Protein AF-A0A2T2THG2-F1 (afdb_monomer)

Solvent-accessible surface area (backbone atoms only — not comparable to full-atom values): 10552 Å² total; per-residue (Å²): 139,84,85,79,81,82,78,79,77,75,77,80,78,70,74,77,78,65,59,66,46,76,47,78,42,86,30,93,72,36,49,28,39,40,35,34,67,48,61,78,97,56,78,80,49,74,66,54,52,49,52,51,51,51,49,36,74,40,36,45,62,50,25,15,51,35,29,54,37,33,78,75,65,44,66,53,32,32,35,40,30,50,55,62,84,89,61,100,79,77,59,100,87,67,84,60,65,48,78,47,74,47,48,65,84,45,92,57,54,83,51,51,94,48,43,70,50,45,71,60,49,56,52,42,74,76,66,65,50,61,67,50,34,35,39,37,33,41,40,71,38,77,53,82,88,52,61,93,83,57,78,84,66,51,27,45,58,36,40,36,34,39,43,52,33,11,59,58,16,36,52,59,74,65,52,75,90,128

Mean predicted aligned error: 10.87 Å

Foldseek 3Di:
DDDDDPPPDPDPPPPPDFDWDWDWDQAPQWIKIKTFDGDPPDDDDPVSVVVVVVCRHCVLVQLQVQLVLCVVPNQWAKEKEFDEDPDPPPDPPDGDIDIDTDHCPDPCVVFVVQAPCRPVVVVCSVDPDSQFKGKYWYAHHPHVPDDPPPDGHGITIMIMGIPPGSVVSNVVVPDPDD

Sequence (178 aa):
MWSFLKRSVALHDDPPAPEPRTRTYAGETGLVEITAPAAPGCPPSAEEQAHHRFLTANWPRLAAAAYAGFRRHGIGMVVIEKRPRETPAVIDAFEPHDLAYATGMGMWTQRPPHSSAPDWLDEQFQTYEPLEAGLFLFRSGADADRPPDAPHRPPRPYHAAGTPAPPDALDQARAPFN

Structure (mmCIF, N/CA/C/O backbone):
data_AF-A0A2T2THG2-F1
#
_entry.id   AF-A0A2T2THG2-F1
#
loop_
_atom_site.group_PDB
_atom_site.id
_atom_site.type_symbol
_atom_site.label_atom_id
_atom_site.label_alt_id
_atom_site.label_comp_id
_atom_site.label_asym_id
_atom_site.label_entity_id
_atom_site.label_seq_id
_atom_site.pdbx_PDB_ins_code
_atom_site.Cartn_x
_atom_site.Cartn_y
_atom_site.Cartn_z
_atom_site.occupancy
_atom_site.B_iso_or_equiv
_atom_site.auth_seq_id
_atom_site.auth_comp_id
_atom_site.auth_asym_id
_atom_site.auth_atom_id
_atom_site.pdbx_PDB_model_num
ATOM 1 N N . MET A 1 1 ? 70.492 -8.921 -2.692 1.00 39.38 1 MET A N 1
ATOM 2 C CA . MET A 1 1 ? 69.676 -7.949 -3.448 1.00 39.38 1 MET A CA 1
ATOM 3 C C . MET A 1 1 ? 68.290 -8.568 -3.617 1.00 39.38 1 MET A C 1
ATOM 5 O O . MET A 1 1 ? 68.119 -9.434 -4.461 1.00 39.38 1 MET A O 1
ATOM 9 N N . TRP A 1 2 ? 67.359 -8.279 -2.702 1.00 30.03 2 TRP A N 1
ATOM 10 C CA . TRP A 1 2 ? 66.011 -8.867 -2.688 1.00 30.03 2 TRP A CA 1
ATOM 11 C C . TRP A 1 2 ? 65.033 -7.931 -3.401 1.00 30.03 2 TRP A C 1
ATOM 13 O O . TRP A 1 2 ? 64.885 -6.780 -2.999 1.00 30.03 2 TRP A O 1
ATOM 23 N N . SER A 1 3 ? 64.378 -8.429 -4.452 1.00 36.44 3 SER A N 1
ATOM 24 C CA . SER A 1 3 ? 63.263 -7.744 -5.110 1.00 36.44 3 SER A CA 1
ATOM 25 C C . SER A 1 3 ? 61.962 -8.155 -4.430 1.00 36.44 3 SER A C 1
ATOM 27 O O . SER A 1 3 ? 61.519 -9.291 -4.577 1.00 36.44 3 SER A O 1
ATOM 29 N N . PHE A 1 4 ? 61.344 -7.238 -3.688 1.00 40.75 4 PHE A N 1
ATOM 30 C CA . PHE A 1 4 ? 59.965 -7.395 -3.236 1.00 40.75 4 PHE A CA 1
ATOM 31 C C . PHE A 1 4 ? 59.021 -6.889 -4.329 1.00 40.75 4 PHE A C 1
ATOM 33 O O . PHE A 1 4 ? 58.949 -5.689 -4.593 1.00 40.75 4 PHE A O 1
ATOM 40 N N . LEU A 1 5 ? 58.276 -7.808 -4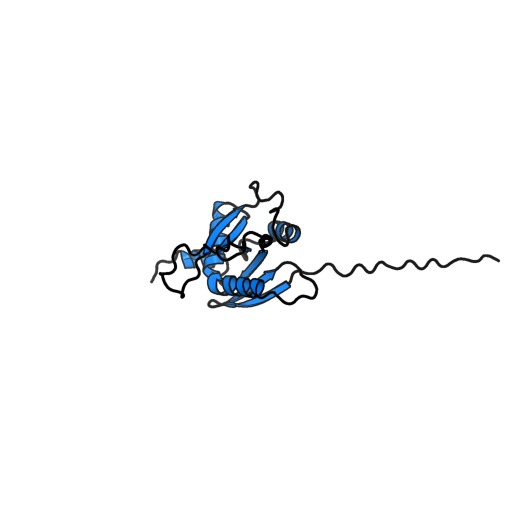.947 1.00 44.59 5 LEU A N 1
ATOM 41 C CA . LEU A 1 5 ? 57.077 -7.464 -5.704 1.00 44.59 5 LEU A CA 1
ATOM 42 C C . LEU A 1 5 ? 56.034 -6.884 -4.736 1.00 44.59 5 LEU A C 1
ATOM 44 O O . LEU A 1 5 ? 55.484 -7.601 -3.899 1.00 44.59 5 LEU A O 1
ATOM 48 N N . LYS A 1 6 ? 55.725 -5.591 -4.876 1.00 43.72 6 LYS A N 1
ATOM 49 C CA . LYS A 1 6 ? 54.489 -5.009 -4.342 1.00 43.72 6 LYS A CA 1
ATOM 50 C C . LYS A 1 6 ? 53.320 -5.565 -5.153 1.00 43.72 6 LYS A C 1
ATOM 52 O O . LYS A 1 6 ? 53.072 -5.144 -6.278 1.00 43.72 6 LYS A O 1
ATOM 57 N N . ARG A 1 7 ? 52.616 -6.535 -4.574 1.00 36.00 7 ARG A N 1
ATOM 58 C CA . ARG A 1 7 ? 51.309 -6.990 -5.045 1.00 36.00 7 ARG A CA 1
ATOM 59 C C . ARG A 1 7 ? 50.292 -5.928 -4.624 1.00 36.00 7 ARG A C 1
ATOM 61 O O . ARG A 1 7 ? 49.914 -5.869 -3.458 1.00 36.00 7 ARG A O 1
ATOM 68 N N . SER A 1 8 ? 49.916 -5.048 -5.546 1.00 40.41 8 SER A N 1
ATOM 69 C CA . SER A 1 8 ? 48.800 -4.126 -5.345 1.00 40.41 8 SER A CA 1
ATOM 70 C C . SER A 1 8 ? 47.523 -4.954 -5.234 1.00 40.41 8 SER A C 1
ATOM 72 O O . SER A 1 8 ? 47.074 -5.545 -6.214 1.00 40.41 8 SER A O 1
ATOM 74 N N . VAL A 1 9 ? 46.979 -5.052 -4.024 1.00 41.66 9 VAL A N 1
ATOM 75 C CA . VAL A 1 9 ? 45.618 -5.534 -3.795 1.00 41.66 9 VAL A CA 1
ATOM 76 C C . VAL A 1 9 ? 44.701 -4.460 -4.364 1.00 41.66 9 VAL A C 1
ATOM 78 O O . VAL A 1 9 ? 44.571 -3.384 -3.786 1.00 41.66 9 VAL A O 1
ATOM 81 N N . ALA A 1 10 ? 44.132 -4.718 -5.539 1.00 43.00 10 ALA A N 1
ATOM 82 C CA . ALA A 1 10 ? 42.976 -3.969 -5.995 1.00 43.00 10 ALA A CA 1
ATOM 83 C C . ALA A 1 10 ? 41.851 -4.276 -5.001 1.00 43.00 10 ALA A C 1
ATOM 85 O O . ALA A 1 10 ? 41.403 -5.421 -4.923 1.00 43.00 10 ALA A O 1
ATOM 86 N N . LEU A 1 11 ? 41.454 -3.282 -4.199 1.00 44.78 11 LEU A N 1
ATOM 87 C CA . LEU A 1 11 ? 40.143 -3.311 -3.566 1.00 44.78 11 LEU A CA 1
ATOM 88 C C . LEU A 1 11 ? 39.143 -3.493 -4.709 1.00 44.78 11 LEU A C 1
ATOM 90 O O . LEU A 1 11 ? 39.101 -2.679 -5.632 1.00 44.78 11 LEU A O 1
ATOM 94 N N . HIS A 1 12 ? 38.422 -4.608 -4.684 1.00 44.59 12 HIS A N 1
ATOM 95 C CA . HIS A 1 12 ? 37.215 -4.767 -5.472 1.00 44.59 12 HIS A CA 1
ATOM 96 C C . HIS A 1 12 ? 36.238 -3.744 -4.894 1.00 44.59 12 HIS A C 1
ATOM 98 O O . HIS A 1 12 ? 35.707 -3.935 -3.803 1.00 44.59 12 HIS A O 1
ATOM 104 N N . ASP A 1 13 ? 36.151 -2.592 -5.550 1.00 45.75 13 ASP A N 1
ATOM 105 C CA . ASP A 1 13 ? 35.159 -1.564 -5.268 1.00 45.75 13 ASP A CA 1
ATOM 106 C C . ASP A 1 13 ? 33.848 -2.120 -5.834 1.00 45.75 13 ASP A C 1
ATOM 108 O O . ASP A 1 13 ? 33.495 -1.876 -6.991 1.00 45.75 13 ASP A O 1
ATOM 112 N N . ASP A 1 14 ? 33.220 -3.028 -5.080 1.00 48.16 14 ASP A N 1
ATOM 113 C CA . ASP A 1 14 ? 31.892 -3.516 -5.427 1.00 48.16 14 ASP A CA 1
ATOM 114 C C . ASP A 1 14 ? 30.983 -2.282 -5.497 1.00 48.16 14 ASP A C 1
ATOM 116 O O . ASP A 1 14 ? 30.945 -1.499 -4.540 1.00 48.16 14 ASP A O 1
ATOM 120 N N . PRO A 1 15 ? 30.286 -2.049 -6.625 1.00 55.72 15 PRO A N 1
ATOM 121 C CA . PRO A 1 15 ? 29.381 -0.919 -6.723 1.00 55.72 15 PRO A CA 1
ATOM 122 C C . PRO A 1 15 ? 28.382 -0.996 -5.561 1.00 55.72 15 PRO A C 1
ATOM 124 O O . PRO A 1 15 ? 27.925 -2.100 -5.241 1.00 55.72 15 PRO A O 1
ATOM 127 N N . PRO A 1 16 ? 28.048 0.141 -4.917 1.00 57.06 16 PRO A N 1
ATOM 128 C CA . PRO A 1 16 ? 27.125 0.142 -3.792 1.00 57.06 16 PRO A CA 1
ATOM 129 C C . PRO A 1 16 ? 25.854 -0.604 -4.190 1.00 57.06 16 PRO A C 1
ATOM 131 O O . PRO A 1 16 ? 25.338 -0.412 -5.299 1.00 57.06 16 PRO A O 1
ATOM 134 N N . ALA A 1 17 ? 25.390 -1.488 -3.301 1.00 59.56 17 ALA A N 1
ATOM 135 C CA . ALA A 1 17 ? 24.157 -2.226 -3.518 1.00 59.56 17 ALA A CA 1
ATOM 136 C C . ALA A 1 17 ? 23.055 -1.225 -3.901 1.00 59.56 17 ALA A C 1
ATOM 138 O O . ALA A 1 17 ? 22.952 -0.166 -3.276 1.00 59.56 17 ALA A O 1
ATOM 139 N N . PRO A 1 18 ? 22.279 -1.496 -4.961 1.00 64.06 18 PRO A N 1
ATOM 140 C CA . PRO A 1 18 ? 21.297 -0.537 -5.429 1.00 64.06 18 PRO A CA 1
ATOM 141 C C . PRO A 1 18 ? 20.272 -0.303 -4.308 1.00 64.06 18 PRO A C 1
ATOM 143 O O . PRO A 1 18 ? 19.707 -1.254 -3.772 1.00 64.06 18 PRO A O 1
ATOM 146 N N . GLU A 1 19 ? 20.055 0.961 -3.939 1.00 74.50 19 GLU A N 1
ATOM 147 C CA . GLU A 1 19 ? 19.164 1.337 -2.836 1.00 74.50 19 GLU A CA 1
ATOM 148 C C . GLU A 1 19 ? 17.689 1.380 -3.280 1.00 74.50 19 GLU A C 1
ATOM 150 O O . GLU A 1 19 ? 17.393 1.716 -4.440 1.00 74.50 19 GLU A O 1
ATOM 155 N N . PRO A 1 20 ? 16.738 1.061 -2.380 1.00 80.81 20 PRO A N 1
ATOM 156 C CA . PRO A 1 20 ? 15.318 1.297 -2.607 1.00 80.81 20 PRO A CA 1
ATOM 157 C C . PRO A 1 20 ? 15.048 2.755 -2.984 1.00 80.81 20 PRO A C 1
ATOM 159 O O . PRO A 1 20 ? 15.697 3.684 -2.507 1.00 80.81 20 PRO A O 1
ATOM 162 N N . ARG A 1 21 ? 14.060 2.964 -3.852 1.00 85.50 21 ARG A N 1
ATOM 163 C CA . ARG A 1 21 ? 13.704 4.295 -4.351 1.00 85.50 21 ARG A CA 1
ATOM 164 C C . ARG A 1 21 ? 12.455 4.797 -3.639 1.00 85.50 21 ARG A C 1
ATOM 166 O O . ARG A 1 21 ? 11.361 4.282 -3.859 1.00 85.50 21 ARG A O 1
ATOM 173 N N . THR A 1 22 ? 12.611 5.836 -2.834 1.00 90.38 22 THR A N 1
ATOM 174 C CA . THR A 1 22 ? 11.497 6.475 -2.128 1.00 90.38 22 THR A CA 1
ATOM 175 C C . THR A 1 22 ? 11.053 7.734 -2.858 1.00 90.38 22 THR A C 1
ATOM 177 O O . THR A 1 22 ? 11.873 8.545 -3.294 1.00 90.38 22 THR A O 1
ATOM 180 N N . ARG A 1 23 ? 9.740 7.901 -3.024 1.00 91.75 23 ARG A N 1
ATOM 181 C CA . ARG A 1 23 ? 9.137 9.098 -3.614 1.00 91.75 23 ARG A CA 1
ATOM 182 C C . ARG A 1 23 ? 7.922 9.539 -2.824 1.00 91.75 23 ARG A C 1
ATOM 184 O O . ARG A 1 23 ? 7.039 8.736 -2.544 1.00 91.75 23 ARG A O 1
ATOM 191 N N . THR A 1 24 ? 7.846 10.834 -2.562 1.00 94.31 24 THR A N 1
ATOM 192 C CA . THR A 1 24 ? 6.704 11.459 -1.896 1.00 94.31 24 THR A CA 1
ATOM 193 C C . THR A 1 24 ? 5.781 12.098 -2.928 1.00 94.31 24 THR A C 1
ATOM 195 O O . THR A 1 24 ? 6.225 12.819 -3.823 1.00 94.31 24 THR A O 1
ATOM 198 N N . TYR A 1 25 ? 4.487 11.840 -2.788 1.00 92.88 25 TYR A N 1
ATOM 199 C CA . TYR A 1 25 ? 3.424 12.330 -3.653 1.00 92.88 25 TYR A CA 1
ATOM 200 C C . TYR A 1 25 ? 2.404 13.117 -2.836 1.00 92.88 25 TYR A C 1
ATOM 202 O O . TYR A 1 25 ? 2.105 12.761 -1.699 1.00 92.88 25 TYR A O 1
ATOM 210 N N . ALA A 1 26 ? 1.831 14.161 -3.432 1.00 89.88 26 ALA A N 1
ATOM 211 C CA . ALA A 1 26 ? 0.622 14.778 -2.904 1.00 89.88 26 ALA A CA 1
ATOM 212 C C . ALA A 1 26 ? -0.589 13.932 -3.325 1.00 89.88 26 ALA A C 1
ATOM 214 O O . ALA A 1 26 ? -0.847 13.773 -4.519 1.00 89.88 26 ALA A O 1
ATOM 215 N N . GLY A 1 27 ? -1.294 13.365 -2.351 1.00 81.56 27 GLY A N 1
ATOM 216 C CA . GLY A 1 27 ? -2.596 12.727 -2.512 1.00 81.56 27 GLY A CA 1
ATOM 217 C C . GLY A 1 27 ? -3.739 13.648 -2.090 1.00 81.56 27 GLY A C 1
ATOM 218 O O . GLY A 1 27 ? -3.522 14.765 -1.623 1.00 81.56 27 GLY A O 1
ATOM 219 N N . GLU A 1 28 ? -4.972 13.169 -2.245 1.00 79.75 28 GLU A N 1
ATOM 220 C CA . GLU A 1 28 ? -6.181 13.951 -1.940 1.00 79.75 28 GLU A CA 1
ATOM 221 C C . GLU A 1 28 ? -6.288 14.324 -0.454 1.00 79.75 28 GLU A C 1
ATOM 223 O O . GLU A 1 28 ? -6.772 15.399 -0.110 1.00 79.75 28 GLU A O 1
ATOM 228 N N . THR A 1 29 ? -5.814 13.442 0.428 1.00 78.50 29 THR A N 1
ATOM 229 C CA . THR A 1 29 ? -5.932 13.570 1.890 1.00 78.50 29 THR A CA 1
ATOM 230 C C . THR A 1 29 ? -4.626 13.947 2.585 1.00 78.50 29 THR A C 1
ATOM 232 O O . THR A 1 29 ? -4.598 14.065 3.809 1.00 78.50 29 THR A O 1
ATOM 235 N N . GLY A 1 30 ? -3.536 14.121 1.836 1.00 88.56 30 GLY A N 1
ATOM 236 C CA . GLY A 1 30 ? -2.219 14.413 2.392 1.00 88.56 30 GLY A CA 1
ATOM 237 C C . GLY A 1 30 ? -1.087 13.815 1.570 1.00 88.56 30 GLY A C 1
ATOM 238 O O . GLY A 1 30 ? -1.255 13.487 0.399 1.00 88.56 30 GLY A O 1
ATOM 239 N N . LEU A 1 31 ? 0.090 13.697 2.178 1.00 92.00 31 LEU A N 1
ATOM 240 C CA . LEU A 1 31 ? 1.259 13.131 1.510 1.00 92.00 31 LEU A CA 1
ATOM 241 C C . LEU A 1 31 ? 1.225 11.601 1.560 1.00 92.00 31 LEU A C 1
ATOM 243 O O . LEU A 1 31 ? 0.813 11.015 2.560 1.00 92.00 31 LEU A O 1
ATOM 247 N N . VAL A 1 32 ? 1.679 10.977 0.475 1.00 95.50 32 VAL A N 1
ATOM 248 C CA . VAL A 1 32 ? 1.871 9.530 0.356 1.00 95.50 32 VAL A CA 1
ATOM 249 C C . VAL A 1 32 ? 3.303 9.281 -0.089 1.00 95.50 32 VAL A C 1
ATOM 251 O O . VAL A 1 32 ? 3.714 9.703 -1.170 1.00 95.50 32 VAL A O 1
ATOM 254 N N . GLU A 1 33 ? 4.069 8.611 0.752 1.00 96.94 33 GLU A N 1
ATOM 255 C CA . GLU A 1 33 ? 5.409 8.140 0.460 1.00 96.94 33 GLU A CA 1
ATOM 256 C C . GLU A 1 33 ? 5.343 6.711 -0.072 1.00 96.94 33 GLU A C 1
ATOM 258 O O . GLU A 1 33 ? 4.715 5.845 0.530 1.00 96.94 33 GLU A O 1
ATOM 263 N N . ILE A 1 34 ? 5.970 6.474 -1.222 1.00 96.31 34 ILE A N 1
ATOM 264 C CA . ILE A 1 34 ? 6.004 5.174 -1.885 1.00 96.31 34 ILE A CA 1
ATOM 265 C C . ILE A 1 34 ? 7.460 4.782 -2.093 1.00 96.31 34 ILE A C 1
ATOM 267 O O . ILE A 1 34 ? 8.207 5.469 -2.798 1.00 96.31 34 ILE A O 1
ATOM 271 N N . THR A 1 35 ? 7.829 3.648 -1.515 1.00 95.00 35 THR A N 1
ATOM 272 C CA . THR A 1 35 ? 9.127 3.005 -1.674 1.00 95.00 35 THR A CA 1
ATOM 273 C C . THR A 1 35 ? 8.968 1.811 -2.603 1.00 95.00 35 THR A C 1
ATOM 275 O O . THR A 1 35 ? 8.168 0.905 -2.349 1.00 95.00 35 THR A O 1
ATOM 278 N N . ALA A 1 36 ? 9.729 1.812 -3.692 1.00 92.75 36 ALA A N 1
ATOM 279 C CA . ALA A 1 36 ? 9.819 0.685 -4.611 1.00 92.75 36 ALA A CA 1
ATOM 280 C C . ALA A 1 36 ? 11.207 0.026 -4.516 1.00 92.75 36 ALA A C 1
ATOM 282 O O . ALA A 1 36 ? 12.175 0.690 -4.119 1.00 92.75 36 ALA A O 1
ATOM 283 N N . PRO A 1 37 ? 11.327 -1.255 -4.914 1.00 89.81 37 PRO A N 1
ATOM 284 C CA . PRO A 1 37 ? 12.607 -1.938 -4.975 1.00 89.81 37 PRO A CA 1
ATOM 285 C C . PRO A 1 37 ? 13.642 -1.166 -5.784 1.00 89.81 37 PRO A C 1
ATOM 287 O O . PRO A 1 37 ? 13.324 -0.406 -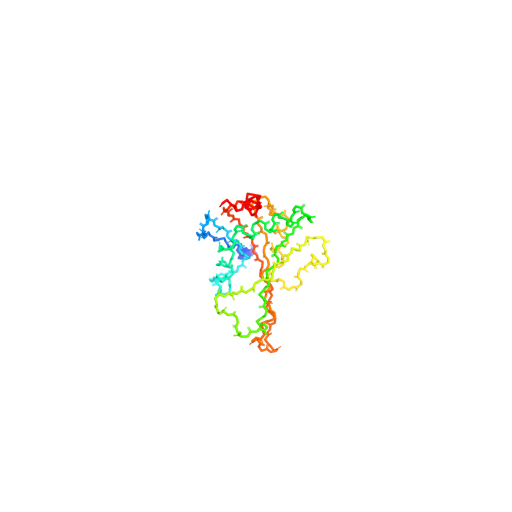6.708 1.00 89.81 37 PRO A O 1
ATOM 290 N N . ALA A 1 38 ? 14.901 -1.415 -5.458 1.00 83.12 38 ALA A N 1
ATOM 291 C CA . ALA A 1 38 ? 16.005 -0.804 -6.153 1.00 83.12 38 ALA A CA 1
ATOM 292 C C . ALA A 1 38 ? 16.000 -1.166 -7.644 1.00 83.12 38 ALA A C 1
ATOM 294 O O . ALA A 1 38 ? 15.834 -2.323 -8.031 1.00 83.12 38 ALA A O 1
ATOM 295 N N . ALA A 1 39 ? 16.219 -0.167 -8.495 1.00 74.31 39 ALA A N 1
ATOM 296 C CA . ALA A 1 39 ? 16.505 -0.397 -9.905 1.00 74.31 39 ALA A CA 1
ATOM 297 C C . ALA A 1 39 ? 17.566 0.625 -10.356 1.00 74.31 39 ALA A C 1
ATOM 299 O O . ALA A 1 39 ? 17.281 1.827 -10.408 1.00 74.31 39 ALA A O 1
ATOM 300 N N . PRO A 1 40 ? 18.808 0.185 -10.611 1.00 61.12 40 PRO A N 1
ATOM 301 C CA . PRO A 1 40 ? 19.933 1.088 -10.813 1.00 61.12 40 PRO A CA 1
ATOM 302 C C . PRO A 1 40 ? 19.799 1.883 -12.117 1.00 61.12 40 PRO A C 1
ATOM 304 O O . PRO A 1 40 ? 19.495 1.332 -13.174 1.00 61.12 40 PRO A O 1
ATOM 307 N N . GLY A 1 41 ? 20.016 3.200 -12.033 1.00 61.94 41 GLY A N 1
ATOM 308 C CA . GLY A 1 41 ? 20.163 4.095 -13.189 1.00 61.94 41 GLY A CA 1
ATOM 309 C C . GLY A 1 41 ? 18.928 4.276 -14.081 1.00 61.94 41 GLY A C 1
ATOM 310 O O . GLY A 1 41 ? 19.016 4.968 -15.092 1.00 61.94 41 GLY A O 1
ATOM 311 N N . CYS A 1 42 ? 17.782 3.684 -13.730 1.00 67.56 42 CYS A N 1
ATOM 312 C CA . CYS A 1 42 ? 16.580 3.713 -14.559 1.00 67.56 42 CYS A CA 1
ATOM 313 C C . CYS A 1 42 ? 15.494 4.592 -13.926 1.00 67.56 42 CYS A C 1
ATOM 315 O O . CYS A 1 42 ? 15.098 4.322 -12.784 1.00 67.56 42 CYS A O 1
ATOM 317 N N . PRO A 1 43 ? 14.953 5.595 -14.647 1.00 75.19 43 PRO A N 1
ATOM 318 C CA . PRO A 1 43 ? 13.759 6.295 -14.189 1.00 75.19 43 PRO A CA 1
ATOM 319 C C . PRO A 1 43 ? 12.580 5.312 -14.038 1.00 75.19 43 PRO A C 1
ATOM 321 O O . PRO A 1 43 ? 12.591 4.237 -14.646 1.00 75.19 43 PRO A O 1
ATOM 324 N N . PRO A 1 44 ? 11.546 5.661 -13.251 1.00 80.69 44 PRO A N 1
ATOM 325 C CA . PRO A 1 44 ? 10.356 4.832 -13.118 1.00 80.69 44 PRO A CA 1
ATOM 326 C C . PRO A 1 44 ? 9.723 4.569 -14.475 1.00 80.69 44 PRO A C 1
ATOM 328 O O . PRO A 1 44 ? 9.443 5.500 -15.240 1.00 80.69 44 PRO A O 1
ATOM 331 N N . SER A 1 45 ? 9.443 3.300 -14.747 1.00 85.69 45 SER A N 1
ATOM 332 C CA . SER A 1 45 ? 8.681 2.915 -15.935 1.00 85.69 45 SER A CA 1
ATOM 333 C C . SER A 1 45 ? 7.280 3.549 -15.924 1.00 85.69 45 SER A C 1
ATOM 335 O O . SER A 1 45 ? 6.759 3.907 -14.868 1.00 85.69 45 SER A O 1
ATOM 337 N N . ALA A 1 46 ? 6.633 3.671 -17.087 1.00 86.31 46 ALA A N 1
ATOM 338 C CA . ALA A 1 46 ? 5.254 4.172 -17.160 1.00 86.31 46 ALA A CA 1
ATOM 339 C C . ALA A 1 46 ? 4.275 3.332 -16.311 1.00 86.31 46 ALA A C 1
ATOM 341 O O . ALA A 1 46 ? 3.341 3.872 -15.723 1.00 86.31 46 ALA A O 1
ATOM 342 N N . GLU A 1 47 ? 4.530 2.024 -16.209 1.00 86.19 47 GLU A N 1
ATOM 343 C CA . GLU A 1 47 ? 3.795 1.082 -15.357 1.00 86.19 47 GLU A CA 1
ATOM 344 C C . GLU A 1 47 ? 3.990 1.399 -13.866 1.00 86.19 47 GLU A C 1
ATOM 346 O O . GLU A 1 47 ? 3.019 1.544 -13.134 1.00 86.19 47 GLU A O 1
ATOM 351 N N . GLU A 1 48 ? 5.232 1.618 -13.426 1.00 88.75 48 GLU A N 1
ATOM 352 C CA . GLU A 1 48 ? 5.535 2.039 -12.049 1.00 88.75 48 GLU A CA 1
ATOM 353 C C . GLU A 1 48 ? 4.863 3.374 -11.703 1.00 88.75 48 GLU A C 1
ATOM 355 O O . GLU A 1 48 ? 4.250 3.510 -10.648 1.00 88.75 48 GLU A O 1
ATOM 360 N N . GLN A 1 49 ? 4.881 4.342 -12.623 1.00 90.81 49 GLN A N 1
ATOM 361 C CA . GLN A 1 49 ? 4.179 5.615 -12.437 1.00 90.81 49 GLN A CA 1
ATOM 362 C C . GLN A 1 49 ? 2.654 5.445 -12.379 1.00 90.81 49 GLN A C 1
ATOM 364 O O . GLN A 1 49 ? 1.979 6.195 -11.674 1.00 90.81 49 GLN A O 1
ATOM 369 N N . ALA A 1 50 ? 2.084 4.486 -13.113 1.00 90.12 50 ALA A N 1
ATOM 370 C CA . ALA A 1 50 ? 0.664 4.154 -13.015 1.00 90.12 50 ALA A CA 1
ATOM 371 C C . ALA A 1 50 ? 0.328 3.546 -11.645 1.00 90.12 50 ALA A C 1
ATOM 373 O O . ALA A 1 50 ? -0.629 3.990 -11.015 1.00 90.12 50 ALA A O 1
ATOM 374 N N . HIS A 1 51 ? 1.155 2.627 -11.140 1.00 92.88 51 HIS A N 1
ATOM 375 C CA . HIS A 1 51 ? 0.990 2.058 -9.800 1.00 92.88 51 HIS A CA 1
ATOM 376 C C . HIS A 1 51 ? 1.094 3.127 -8.711 1.00 92.88 51 HIS A C 1
ATOM 378 O O . HIS A 1 51 ? 0.245 3.179 -7.826 1.00 92.88 51 HIS A O 1
ATOM 384 N N . HIS A 1 52 ? 2.077 4.030 -8.799 1.00 94.38 52 HIS A N 1
ATOM 385 C CA . HIS A 1 52 ? 2.225 5.111 -7.825 1.00 94.38 52 HIS A CA 1
ATOM 386 C C . HIS A 1 52 ? 0.999 6.030 -7.829 1.00 94.38 52 HIS A C 1
ATOM 388 O O . HIS A 1 52 ? 0.452 6.322 -6.771 1.00 94.38 52 HIS A O 1
ATOM 394 N N . ARG A 1 53 ? 0.493 6.408 -9.013 1.00 93.25 53 ARG A N 1
ATOM 395 C CA . ARG A 1 53 ? -0.757 7.178 -9.126 1.00 93.25 53 ARG A CA 1
ATOM 396 C C . ARG A 1 53 ? -1.947 6.440 -8.515 1.00 93.25 53 ARG A C 1
ATOM 398 O O . ARG A 1 53 ? -2.729 7.068 -7.811 1.00 93.25 53 ARG A O 1
ATOM 405 N N . PHE A 1 54 ? -2.071 5.131 -8.745 1.00 92.81 54 PHE A N 1
ATOM 406 C CA . PHE A 1 54 ? -3.137 4.322 -8.152 1.00 92.81 54 PHE A CA 1
ATOM 407 C C . PHE A 1 54 ? -3.053 4.301 -6.621 1.00 92.81 54 PHE A C 1
ATOM 409 O O . PHE A 1 54 ? -4.064 4.546 -5.961 1.00 92.81 54 PHE A O 1
ATOM 416 N N . LEU A 1 55 ? -1.862 4.047 -6.064 1.00 94.94 55 LEU A N 1
ATOM 417 C CA . LEU A 1 55 ? -1.622 4.043 -4.620 1.00 94.94 55 LEU A CA 1
ATOM 418 C C . LEU A 1 55 ? -1.968 5.399 -4.002 1.00 94.94 55 LEU A C 1
ATOM 420 O O . LEU A 1 55 ? -2.723 5.453 -3.038 1.00 94.94 55 LEU A O 1
ATOM 424 N N . THR A 1 56 ? -1.470 6.491 -4.584 1.00 95.44 56 THR A N 1
ATOM 425 C CA . THR A 1 56 ? -1.710 7.848 -4.083 1.00 95.44 56 THR A CA 1
ATOM 426 C C . THR A 1 56 ? -3.187 8.242 -4.158 1.00 95.44 56 THR A C 1
ATOM 428 O O . THR A 1 56 ? -3.721 8.768 -3.186 1.00 95.44 56 THR A O 1
ATOM 431 N N . ALA A 1 57 ? -3.868 7.963 -5.274 1.00 93.62 57 ALA A N 1
ATOM 432 C CA . ALA A 1 57 ? -5.278 8.319 -5.456 1.00 93.62 57 ALA A CA 1
ATOM 433 C C . ALA A 1 57 ? -6.229 7.500 -4.566 1.00 93.62 57 ALA A C 1
ATOM 435 O O . ALA A 1 57 ? -7.317 7.955 -4.237 1.00 93.62 57 ALA A O 1
ATOM 436 N N . ASN A 1 58 ? -5.833 6.288 -4.166 1.00 93.50 58 ASN A N 1
ATOM 437 C CA . ASN A 1 58 ? -6.668 5.389 -3.365 1.00 93.50 58 ASN A CA 1
ATOM 438 C C . ASN A 1 58 ? -6.145 5.197 -1.938 1.00 93.50 58 ASN A C 1
ATOM 440 O O . ASN A 1 58 ? -6.609 4.288 -1.242 1.00 93.50 58 ASN A O 1
ATOM 444 N N . TRP A 1 59 ? -5.200 6.033 -1.496 1.00 95.31 59 TRP A N 1
ATOM 445 C CA . TRP A 1 59 ? -4.443 5.808 -0.267 1.00 95.31 59 TRP A CA 1
ATOM 446 C C . TRP A 1 59 ? -5.322 5.525 0.960 1.00 95.31 59 TRP A C 1
ATOM 448 O O . TRP A 1 59 ? -5.125 4.468 1.559 1.00 95.31 59 TRP A O 1
ATOM 458 N N . PRO A 1 60 ? -6.351 6.332 1.303 1.00 94.94 60 PRO A N 1
ATOM 459 C CA . PRO A 1 60 ? -7.175 6.055 2.482 1.00 94.94 60 PRO A CA 1
ATOM 460 C C . PRO A 1 60 ? -7.831 4.667 2.449 1.00 94.94 60 PRO A C 1
ATOM 462 O O . PRO A 1 60 ? -7.848 3.945 3.443 1.00 94.94 60 PRO A O 1
ATOM 465 N N . ARG A 1 61 ? -8.333 4.238 1.285 1.00 94.38 61 ARG A N 1
ATOM 466 C CA . ARG A 1 61 ? -8.989 2.928 1.136 1.00 94.38 61 ARG A CA 1
ATOM 467 C C . ARG A 1 61 ? -7.987 1.783 1.232 1.00 94.38 61 ARG A C 1
ATOM 469 O O . ARG A 1 61 ? -8.280 0.756 1.838 1.00 94.38 61 ARG A O 1
ATOM 476 N N . LEU A 1 62 ? -6.812 1.963 0.638 1.00 96.19 62 LEU A N 1
ATOM 477 C CA . LEU A 1 62 ? -5.740 0.975 0.637 1.00 96.19 62 LEU A CA 1
ATOM 478 C C . LEU A 1 62 ? -5.109 0.815 2.022 1.00 96.19 62 LEU A C 1
ATOM 480 O O . LEU A 1 62 ? -4.913 -0.314 2.466 1.00 96.19 62 LEU A O 1
ATOM 484 N N . ALA A 1 63 ? -4.869 1.919 2.728 1.00 96.88 63 ALA A N 1
ATOM 485 C CA . ALA A 1 63 ? -4.385 1.927 4.102 1.00 96.88 63 ALA A CA 1
ATOM 486 C C . ALA A 1 63 ? -5.395 1.247 5.045 1.00 96.88 63 ALA A C 1
ATOM 488 O O . ALA A 1 63 ? -5.027 0.356 5.812 1.00 96.88 63 ALA A O 1
ATOM 489 N N . ALA A 1 64 ? -6.689 1.562 4.902 1.00 96.56 64 ALA A N 1
ATOM 490 C CA . ALA A 1 64 ? -7.758 0.895 5.642 1.00 96.56 64 ALA A CA 1
ATOM 491 C C . ALA A 1 64 ? -7.813 -0.616 5.359 1.00 96.56 64 ALA A C 1
ATOM 493 O O . ALA A 1 64 ? -7.941 -1.417 6.286 1.00 96.56 64 ALA A O 1
ATOM 494 N N . ALA A 1 65 ? -7.705 -1.025 4.090 1.00 95.69 65 ALA A N 1
ATOM 495 C CA . ALA A 1 65 ? -7.709 -2.432 3.692 1.00 95.69 65 ALA A CA 1
ATOM 496 C C . ALA A 1 65 ? -6.487 -3.189 4.234 1.00 95.69 65 ALA A C 1
ATOM 498 O O . ALA A 1 65 ? -6.638 -4.294 4.760 1.00 95.69 65 ALA A O 1
ATOM 499 N N . ALA A 1 66 ? -5.298 -2.582 4.160 1.00 96.38 66 ALA A N 1
ATOM 500 C CA . ALA A 1 66 ? -4.065 -3.141 4.704 1.00 96.38 66 ALA A CA 1
ATOM 501 C C . ALA A 1 66 ? -4.181 -3.364 6.218 1.00 96.38 66 ALA A C 1
ATOM 503 O O . ALA A 1 66 ? -3.929 -4.472 6.698 1.00 96.38 66 ALA A O 1
ATOM 504 N N . TYR A 1 67 ? -4.652 -2.356 6.959 1.00 97.50 67 TYR A N 1
ATOM 505 C CA . TYR A 1 67 ? -4.826 -2.467 8.405 1.00 97.50 67 TYR A CA 1
ATOM 506 C C . TYR A 1 67 ? -5.940 -3.442 8.795 1.00 97.50 67 TYR A C 1
ATOM 508 O O . TYR A 1 67 ? -5.783 -4.231 9.728 1.00 97.50 67 TYR A O 1
ATOM 516 N N . ALA A 1 68 ? -7.059 -3.457 8.066 1.00 96.19 68 ALA A N 1
ATOM 517 C CA . ALA A 1 68 ? -8.138 -4.416 8.292 1.00 96.19 68 ALA A CA 1
ATOM 518 C C . ALA A 1 68 ? -7.681 -5.865 8.068 1.00 96.19 68 ALA A C 1
ATOM 520 O O . ALA A 1 68 ? -8.067 -6.750 8.835 1.00 96.19 68 ALA A O 1
ATOM 521 N N . GLY A 1 69 ? -6.861 -6.104 7.042 1.00 93.19 69 GLY A N 1
ATOM 522 C CA . GLY A 1 69 ? -6.236 -7.399 6.790 1.00 93.19 69 GLY A CA 1
ATOM 523 C C . GLY A 1 69 ? -5.283 -7.795 7.914 1.00 93.19 69 GLY A C 1
ATOM 524 O O . GLY A 1 69 ? -5.439 -8.875 8.484 1.00 93.19 69 GLY A O 1
ATOM 525 N N . PHE A 1 70 ? -4.398 -6.880 8.321 1.00 95.00 70 PHE A N 1
ATOM 526 C CA . PHE A 1 70 ? -3.472 -7.088 9.436 1.00 95.00 70 PHE A CA 1
ATOM 527 C C . PHE A 1 70 ? -4.204 -7.449 10.735 1.00 95.00 70 PHE A C 1
ATOM 529 O O . PHE A 1 70 ? -3.907 -8.456 11.375 1.00 95.00 70 PHE A O 1
ATOM 536 N N . ARG A 1 71 ? -5.242 -6.682 11.084 1.00 95.75 71 ARG A N 1
ATOM 537 C CA . ARG A 1 71 ? -6.085 -6.912 12.267 1.00 95.75 71 ARG A CA 1
ATOM 538 C C . ARG A 1 71 ? -6.733 -8.297 12.297 1.00 95.75 71 ARG A C 1
ATOM 540 O O . ARG A 1 71 ? -7.052 -8.777 13.381 1.00 95.75 71 ARG A O 1
ATOM 547 N N . ARG A 1 72 ? -6.997 -8.900 11.135 1.00 93.19 72 ARG A N 1
ATOM 548 C CA . ARG A 1 72 ? -7.678 -10.200 11.014 1.00 93.19 72 ARG A CA 1
ATOM 549 C C . ARG A 1 72 ? -6.715 -11.370 10.861 1.00 93.19 72 ARG A C 1
ATOM 551 O O . ARG A 1 72 ? -7.030 -12.462 11.323 1.00 93.19 72 ARG A O 1
ATOM 558 N N . HIS A 1 73 ? -5.588 -11.158 10.190 1.00 90.75 73 HIS A N 1
ATOM 559 C CA . HIS A 1 73 ? -4.748 -12.242 9.686 1.00 90.75 73 HIS A CA 1
ATOM 560 C C . HIS A 1 73 ? -3.261 -12.115 10.055 1.00 90.75 73 HIS A C 1
ATOM 562 O O . HIS A 1 73 ? -2.484 -13.012 9.733 1.00 90.75 73 HIS A O 1
ATOM 568 N N . GLY A 1 74 ? -2.867 -11.050 10.758 1.00 91.50 74 GLY A N 1
ATOM 569 C CA . GLY A 1 74 ? -1.473 -10.760 11.085 1.00 91.50 74 GLY A CA 1
ATOM 570 C C . GLY A 1 74 ? -0.705 -10.174 9.902 1.00 91.50 74 GLY A C 1
ATOM 571 O O . GLY A 1 74 ? -1.302 -9.689 8.946 1.00 91.50 74 GLY A O 1
ATOM 572 N N . ILE A 1 75 ? 0.626 -10.199 9.990 1.00 91.12 75 ILE A N 1
ATOM 573 C CA . ILE A 1 75 ? 1.540 -9.632 8.990 1.00 91.12 75 ILE A CA 1
ATOM 574 C C . ILE A 1 75 ? 1.245 -10.158 7.574 1.00 91.12 75 ILE A C 1
ATOM 576 O O . ILE A 1 75 ? 1.081 -11.363 7.348 1.00 91.12 75 ILE A O 1
A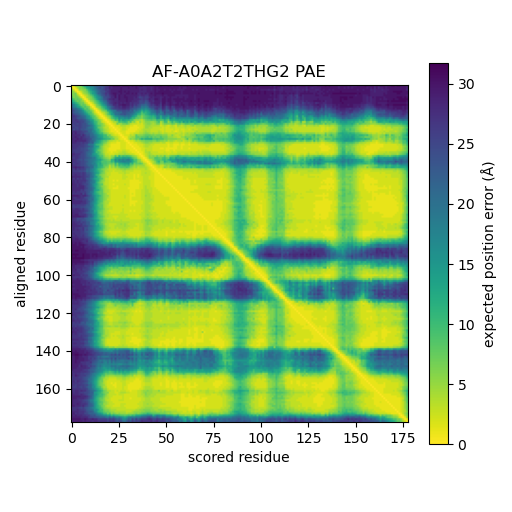TOM 580 N N . GLY A 1 76 ? 1.183 -9.237 6.614 1.00 90.50 76 GLY A N 1
ATOM 581 C CA . GLY A 1 76 ? 0.704 -9.491 5.264 1.00 90.50 76 GLY A CA 1
ATOM 582 C C . GLY A 1 76 ? 0.694 -8.245 4.379 1.00 90.50 76 GLY A C 1
ATOM 583 O O . GLY A 1 76 ? 1.062 -7.147 4.795 1.00 90.50 76 GLY A O 1
ATOM 584 N N . MET A 1 77 ? 0.250 -8.424 3.141 1.00 92.38 77 MET A N 1
ATOM 585 C CA . MET A 1 77 ? 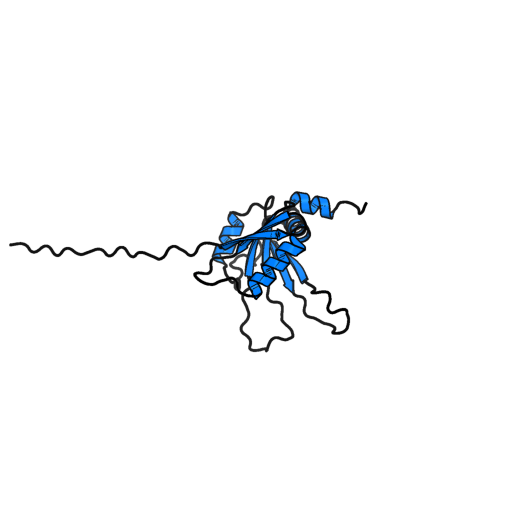0.235 -7.393 2.108 1.00 92.38 77 MET A CA 1
ATOM 586 C C . MET A 1 77 ? -1.085 -7.375 1.337 1.00 92.38 77 MET A C 1
ATOM 588 O O . MET A 1 77 ? -1.791 -8.383 1.254 1.00 92.38 77 MET A O 1
ATOM 592 N N . VAL A 1 78 ? -1.396 -6.238 0.722 1.00 93.38 78 VAL A N 1
ATOM 593 C CA . VAL A 1 78 ? -2.542 -6.079 -0.175 1.00 93.38 78 VAL A CA 1
ATOM 594 C C . VAL A 1 78 ? -2.117 -6.412 -1.602 1.00 93.38 78 VAL A C 1
ATOM 596 O O . VAL A 1 78 ? -1.236 -5.776 -2.175 1.00 93.38 78 VAL A O 1
ATOM 599 N N . VAL A 1 79 ? -2.760 -7.406 -2.196 1.00 91.19 79 VAL A N 1
ATOM 600 C CA . VAL A 1 79 ? -2.586 -7.784 -3.597 1.00 91.19 79 VAL A CA 1
ATOM 601 C C . VAL A 1 79 ? -3.607 -7.024 -4.428 1.00 91.19 79 VAL A C 1
ATOM 603 O O . VAL A 1 79 ? -4.802 -7.080 -4.143 1.00 91.19 79 VAL A O 1
ATOM 606 N N . ILE A 1 80 ? -3.120 -6.317 -5.441 1.00 90.75 80 ILE A N 1
ATOM 607 C CA . ILE A 1 80 ? -3.904 -5.488 -6.348 1.00 90.75 80 ILE A CA 1
ATOM 608 C C . ILE A 1 80 ? -3.838 -6.134 -7.728 1.00 90.75 80 ILE A C 1
ATOM 610 O O . ILE A 1 80 ? -2.758 -6.273 -8.309 1.00 90.75 80 ILE A O 1
ATOM 614 N N . GLU A 1 81 ? -4.989 -6.533 -8.255 1.00 86.00 81 GLU A N 1
ATOM 615 C CA . GLU A 1 81 ? -5.108 -7.150 -9.573 1.00 86.00 81 GLU A CA 1
ATOM 616 C C . GLU A 1 81 ? -6.099 -6.365 -10.428 1.00 86.00 81 GLU A C 1
ATOM 618 O O . GLU A 1 81 ? -7.220 -6.087 -10.010 1.00 86.00 81 GLU A O 1
ATOM 623 N N . LYS A 1 82 ? -5.689 -5.979 -11.637 1.00 78.56 82 LYS A N 1
ATOM 624 C CA . LYS A 1 82 ? -6.599 -5.343 -12.591 1.00 78.56 82 LYS A CA 1
ATOM 625 C C . LYS A 1 82 ? -7.571 -6.394 -13.123 1.00 78.56 82 LYS A C 1
ATOM 627 O O . LYS A 1 82 ? -7.131 -7.402 -13.679 1.00 78.56 82 LYS A O 1
ATOM 632 N N . ARG A 1 83 ? -8.877 -6.156 -12.986 1.00 71.00 83 ARG A N 1
ATOM 633 C CA . ARG A 1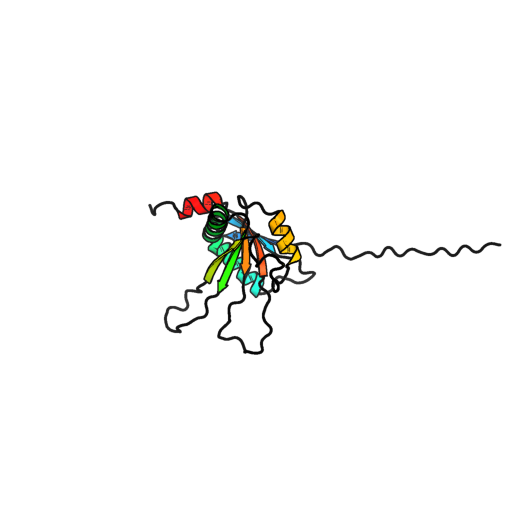 83 ? -9.893 -7.093 -13.477 1.00 71.00 83 ARG A CA 1
ATOM 634 C C . ARG A 1 83 ? -9.979 -7.009 -15.010 1.00 71.00 83 ARG A C 1
ATOM 636 O O . ARG A 1 83 ? -10.051 -5.894 -15.540 1.00 71.00 83 ARG A O 1
ATOM 643 N N . PRO A 1 84 ? -9.984 -8.142 -15.740 1.00 64.19 84 PRO A N 1
ATOM 644 C CA . PRO A 1 84 ? -10.197 -8.126 -17.183 1.00 64.19 84 PRO A CA 1
ATOM 645 C C . PRO A 1 84 ? -11.576 -7.538 -17.515 1.00 64.19 84 PRO A C 1
ATOM 647 O O . PRO A 1 84 ? -12.556 -7.746 -16.797 1.00 64.19 84 PRO A O 1
ATOM 650 N N . ARG A 1 85 ? -11.659 -6.765 -18.603 1.00 62.78 85 ARG A N 1
ATOM 651 C CA . ARG A 1 85 ? -12.922 -6.184 -19.077 1.00 62.78 85 ARG A CA 1
ATOM 652 C C . ARG A 1 85 ? -13.785 -7.295 -19.682 1.00 62.78 85 ARG A C 1
ATOM 654 O O . ARG A 1 85 ? -13.591 -7.666 -20.830 1.00 62.78 85 ARG A O 1
ATOM 661 N N . GLU A 1 86 ? -14.754 -7.804 -18.927 1.00 57.72 86 GLU A N 1
ATOM 662 C CA . GLU A 1 86 ? -15.682 -8.836 -19.426 1.00 57.72 86 GLU A CA 1
ATOM 663 C C . GLU A 1 86 ? -16.800 -8.267 -20.326 1.00 57.72 86 GLU A C 1
ATOM 665 O O . GLU A 1 86 ? -17.432 -9.013 -21.070 1.00 57.72 86 GLU A O 1
ATOM 670 N N . THR A 1 87 ? -17.026 -6.943 -20.330 1.00 52.88 87 THR A N 1
ATOM 671 C CA . THR A 1 87 ? -18.077 -6.303 -21.149 1.00 52.88 87 THR A CA 1
ATOM 672 C C . THR A 1 87 ? -17.672 -4.913 -21.661 1.00 52.88 87 THR A C 1
ATOM 674 O O . THR A 1 87 ? -17.328 -4.055 -20.848 1.00 52.88 87 THR A O 1
ATOM 677 N N . PRO A 1 88 ? -17.789 -4.627 -22.975 1.00 50.66 88 PRO A N 1
ATOM 678 C CA . PRO A 1 88 ? -17.384 -3.348 -23.574 1.00 50.66 88 PRO A CA 1
ATOM 679 C C . PRO A 1 88 ? -18.375 -2.182 -23.369 1.00 50.66 88 PRO A C 1
ATOM 681 O O . PRO A 1 88 ? -18.177 -1.116 -23.940 1.00 50.66 88 PRO A O 1
ATOM 684 N N . ALA A 1 89 ? -19.457 -2.355 -22.597 1.00 52.31 89 ALA A N 1
ATOM 685 C CA . ALA A 1 89 ? -20.603 -1.435 -22.633 1.00 52.31 89 ALA A CA 1
ATOM 686 C C . ALA A 1 89 ? -20.840 -0.586 -21.369 1.00 52.31 89 ALA A C 1
ATOM 688 O O . ALA A 1 89 ? -21.723 0.269 -21.386 1.00 52.31 89 ALA A O 1
ATOM 689 N N . VAL A 1 90 ? -20.084 -0.766 -20.280 1.00 50.56 90 VAL A N 1
ATOM 690 C CA . VAL A 1 90 ? -20.307 0.009 -19.045 1.00 50.56 90 VAL A CA 1
ATOM 691 C C . VAL A 1 90 ? -19.106 0.905 -18.757 1.00 50.56 90 VAL A C 1
ATOM 693 O O . VAL A 1 90 ? -18.188 0.532 -18.042 1.00 50.56 90 VAL A O 1
ATOM 696 N N . ILE A 1 91 ? -19.184 2.104 -19.343 1.00 49.03 91 ILE A N 1
ATOM 697 C CA . ILE A 1 91 ? -18.527 3.360 -18.956 1.00 49.03 91 ILE A CA 1
ATOM 698 C C . ILE A 1 91 ? -16.990 3.291 -18.873 1.00 49.03 91 ILE A C 1
ATOM 700 O O . ILE A 1 91 ? -16.415 2.888 -17.866 1.00 49.03 91 ILE A O 1
ATOM 704 N N . ASP A 1 92 ? -16.326 3.857 -19.885 1.00 51.31 92 ASP A N 1
ATOM 705 C CA . ASP A 1 92 ? -14.873 4.119 -19.964 1.00 51.31 92 ASP A CA 1
ATOM 706 C C . ASP A 1 92 ? -14.292 4.999 -18.826 1.00 51.31 92 ASP A C 1
ATOM 708 O O . ASP A 1 92 ? -13.129 5.392 -18.867 1.00 51.31 92 ASP A O 1
ATOM 712 N N . ALA A 1 93 ? -15.077 5.313 -17.794 1.00 57.25 93 ALA A N 1
ATOM 713 C CA . ALA A 1 93 ? -14.671 6.126 -16.652 1.00 57.25 93 ALA A CA 1
ATOM 714 C C . ALA A 1 93 ? -14.130 5.307 -15.465 1.00 57.25 93 ALA A C 1
ATOM 716 O O . ALA A 1 93 ? -13.624 5.905 -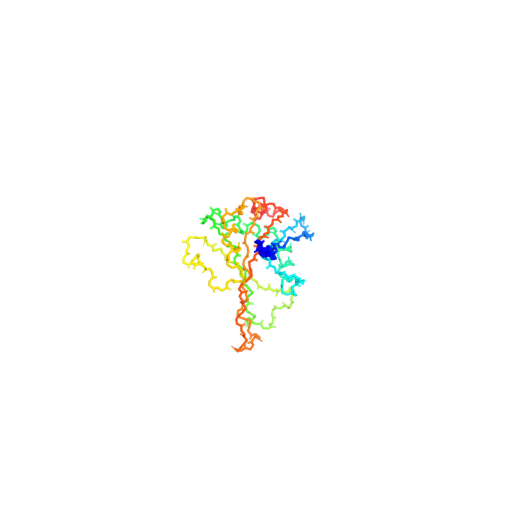14.518 1.00 57.25 93 ALA A O 1
ATOM 717 N N . PHE A 1 94 ? -14.233 3.969 -15.481 1.00 56.62 94 PHE A N 1
ATOM 718 C CA . PHE A 1 94 ? -13.844 3.130 -14.342 1.00 56.62 94 PHE A CA 1
ATOM 719 C C . PHE A 1 94 ? -12.871 2.012 -14.738 1.00 56.62 94 PHE A C 1
ATOM 721 O O . PHE A 1 94 ? -13.128 1.231 -15.654 1.00 56.62 94 PHE A O 1
ATOM 728 N N . GLU A 1 95 ? -11.761 1.909 -14.004 1.00 66.12 95 GLU A N 1
ATOM 729 C CA . GLU A 1 95 ? -10.792 0.815 -14.119 1.00 66.12 95 GLU A CA 1
ATOM 730 C C . GLU A 1 95 ? -10.908 -0.099 -12.882 1.00 66.12 95 GLU A C 1
ATOM 732 O O . GLU A 1 95 ? -10.394 0.244 -11.810 1.00 66.12 95 GLU A O 1
ATOM 737 N N . PRO A 1 96 ? -11.630 -1.234 -12.976 1.00 74.12 96 PRO A N 1
ATOM 738 C CA . PRO A 1 96 ? -11.877 -2.098 -11.828 1.00 74.12 96 PRO A CA 1
ATOM 739 C C . PRO A 1 96 ? -10.608 -2.839 -11.395 1.00 74.12 96 PRO A C 1
ATOM 741 O O . PRO A 1 96 ? -9.898 -3.428 -12.212 1.00 74.12 96 PRO A O 1
ATOM 744 N N . HIS A 1 97 ? -10.365 -2.842 -10.087 1.00 78.12 97 HIS A N 1
ATOM 745 C CA . HIS A 1 97 ? -9.282 -3.583 -9.453 1.00 78.12 97 HIS A CA 1
ATOM 746 C C . HIS A 1 97 ? -9.849 -4.481 -8.353 1.00 78.12 97 HIS A C 1
ATOM 748 O O . HIS A 1 97 ? -10.662 -4.036 -7.541 1.00 78.12 97 HIS A O 1
ATOM 754 N N . ASP A 1 98 ? -9.401 -5.731 -8.329 1.00 83.25 98 ASP A N 1
ATOM 755 C CA . ASP A 1 98 ? -9.644 -6.678 -7.252 1.00 83.25 98 ASP A CA 1
ATOM 756 C C . ASP A 1 98 ? -8.559 -6.530 -6.180 1.00 83.25 98 ASP A C 1
ATOM 758 O O . ASP A 1 98 ? -7.367 -6.422 -6.484 1.00 83.25 98 ASP A O 1
ATOM 762 N N . LEU A 1 99 ? -8.990 -6.505 -4.916 1.00 87.00 99 LEU A N 1
ATOM 763 C CA . LEU A 1 99 ? -8.119 -6.408 -3.748 1.00 87.00 99 LEU A CA 1
ATOM 764 C C . LEU A 1 99 ? -8.207 -7.700 -2.937 1.00 87.00 99 LEU A C 1
ATOM 766 O O . LEU A 1 99 ? -9.294 -8.109 -2.527 1.00 87.00 99 LEU A O 1
ATOM 770 N N . ALA A 1 100 ? -7.059 -8.306 -2.652 1.00 85.94 100 ALA A N 1
ATOM 771 C CA . ALA A 1 100 ? -6.943 -9.436 -1.736 1.00 85.94 100 ALA A CA 1
ATOM 772 C C . ALA A 1 100 ? -5.899 -9.142 -0.652 1.00 85.94 100 ALA A C 1
ATOM 774 O O . ALA A 1 100 ? -5.000 -8.332 -0.855 1.00 85.94 100 ALA A O 1
ATOM 775 N N . TYR A 1 101 ? -6.002 -9.803 0.501 1.00 87.06 101 TYR A N 1
ATOM 776 C CA . TYR A 1 101 ? -4.980 -9.737 1.546 1.00 87.06 101 TYR A CA 1
ATOM 777 C C . TYR A 1 101 ? -4.240 -11.069 1.616 1.00 87.06 101 TYR A C 1
ATOM 779 O O . TYR A 1 101 ? -4.868 -12.115 1.787 1.00 87.06 101 TYR A O 1
ATOM 787 N N . ALA A 1 102 ? -2.919 -11.032 1.481 1.00 84.00 102 ALA A N 1
ATOM 788 C CA . ALA A 1 102 ? -2.063 -12.209 1.537 1.00 84.00 102 ALA A CA 1
ATOM 789 C C . ALA A 1 102 ? -1.175 -12.151 2.783 1.00 84.00 102 ALA A C 1
ATOM 791 O O . ALA A 1 102 ? -0.525 -11.138 3.031 1.00 84.00 102 ALA A O 1
ATOM 792 N N . THR A 1 103 ? -1.147 -13.228 3.569 1.00 79.12 103 THR A N 1
ATOM 793 C CA . THR A 1 103 ? -0.357 -13.300 4.806 1.00 79.12 103 THR A CA 1
ATOM 794 C C . THR A 1 103 ? 1.041 -13.854 4.579 1.00 79.12 103 THR A C 1
ATOM 796 O O . THR A 1 103 ? 1.265 -14.689 3.701 1.00 79.12 103 THR A O 1
ATOM 799 N N . GLY A 1 104 ? 1.959 -13.457 5.463 1.00 61.12 104 GLY A N 1
ATOM 800 C CA . GLY A 1 104 ? 3.340 -13.933 5.495 1.00 61.12 104 GLY A CA 1
ATOM 801 C C . GLY A 1 104 ? 3.522 -15.425 5.856 1.00 61.12 104 GLY A C 1
ATOM 802 O O . GLY A 1 104 ? 4.624 -15.959 5.764 1.00 61.12 104 GLY A O 1
ATOM 803 N N . MET A 1 105 ? 2.462 -16.121 6.289 1.00 52.34 105 MET A N 1
ATOM 804 C CA . MET A 1 105 ? 2.538 -17.481 6.860 1.00 52.34 105 MET A CA 1
ATOM 805 C C . MET A 1 105 ? 1.881 -18.586 6.011 1.00 52.34 105 MET A C 1
ATOM 807 O O . MET A 1 105 ? 1.838 -19.739 6.434 1.00 52.34 105 MET A O 1
ATOM 811 N N . GLY A 1 106 ? 1.356 -18.271 4.824 1.00 48.34 106 GLY A N 1
ATOM 812 C CA . GLY A 1 106 ? 0.851 -19.277 3.879 1.00 48.34 106 GLY A CA 1
ATOM 813 C C . GLY A 1 106 ? 1.910 -19.686 2.853 1.00 48.34 106 GLY A C 1
ATOM 814 O O . GLY A 1 106 ? 2.871 -18.958 2.650 1.00 48.34 106 GLY A O 1
ATOM 815 N N . MET A 1 107 ? 1.695 -20.793 2.129 1.00 45.22 107 MET A N 1
ATOM 816 C CA . MET A 1 107 ? 2.504 -21.308 0.992 1.00 45.22 107 MET A CA 1
ATOM 817 C C . MET A 1 107 ? 2.962 -20.269 -0.065 1.00 45.22 107 MET A C 1
ATOM 819 O O . MET A 1 107 ? 3.735 -20.599 -0.957 1.00 45.22 107 MET A O 1
ATOM 823 N N . TRP A 1 108 ? 2.498 -19.023 0.018 1.00 48.59 108 TRP A N 1
ATOM 824 C CA . TRP A 1 108 ? 2.914 -17.878 -0.786 1.00 48.59 108 TRP A CA 1
ATOM 825 C C . TRP A 1 108 ? 4.265 -17.262 -0.374 1.00 48.59 108 TRP A C 1
ATOM 827 O O . TRP A 1 108 ? 4.880 -16.581 -1.190 1.00 48.59 108 TRP A O 1
ATOM 837 N N . THR A 1 109 ? 4.749 -17.506 0.852 1.00 46.38 109 THR A N 1
ATOM 838 C CA . THR A 1 109 ? 6.004 -16.927 1.375 1.00 46.38 109 THR A CA 1
ATOM 839 C C . THR A 1 109 ? 7.246 -17.786 1.230 1.00 46.38 109 THR A C 1
ATOM 841 O O . THR A 1 109 ? 8.325 -17.369 1.638 1.00 46.38 109 THR A O 1
ATOM 844 N N . GLN A 1 110 ? 7.173 -18.941 0.569 1.00 46.81 110 GLN A N 1
ATOM 845 C CA . GLN A 1 110 ? 8.385 -19.690 0.204 1.00 46.81 110 GLN A CA 1
ATOM 846 C C . GLN A 1 110 ? 9.115 -19.074 -1.011 1.00 46.81 110 GLN A C 1
ATOM 848 O O . GLN A 1 110 ? 9.634 -19.796 -1.857 1.00 46.81 110 GLN A O 1
ATOM 853 N N . ARG A 1 111 ? 9.207 -17.735 -1.062 1.00 47.59 111 ARG A N 1
ATOM 854 C CA . ARG A 1 111 ? 9.312 -16.853 -2.240 1.00 47.59 111 ARG A CA 1
ATOM 855 C C . ARG A 1 111 ? 7.962 -16.692 -2.934 1.00 47.59 111 ARG A C 1
ATOM 857 O O . ARG A 1 111 ? 7.435 -17.692 -3.414 1.00 47.59 111 ARG A O 1
ATOM 864 N N . PRO A 1 112 ? 7.448 -15.464 -3.126 1.00 52.28 112 PRO A N 1
ATOM 865 C CA . PRO A 1 112 ? 6.529 -15.221 -4.227 1.00 52.28 112 PRO A CA 1
ATOM 866 C C . PRO A 1 112 ? 7.337 -15.540 -5.493 1.00 52.28 112 PRO A C 1
ATOM 868 O O . PRO A 1 112 ? 8.194 -14.728 -5.851 1.00 52.28 112 PRO A O 1
ATOM 871 N N . PRO A 1 113 ? 7.150 -16.693 -6.173 1.00 51.28 113 PRO A N 1
ATOM 872 C CA . PRO A 1 113 ? 8.134 -17.215 -7.136 1.00 51.28 113 PRO A CA 1
ATOM 873 C C . PRO A 1 113 ? 8.263 -16.348 -8.397 1.00 51.28 113 PRO A C 1
ATOM 875 O O . PRO A 1 113 ? 8.993 -16.676 -9.330 1.00 51.28 113 PRO A O 1
ATOM 878 N N . HIS A 1 114 ? 7.515 -15.249 -8.438 1.00 64.19 114 HIS A N 1
ATOM 879 C CA . HIS A 1 114 ? 7.322 -14.401 -9.588 1.00 64.19 114 HIS A CA 1
ATOM 880 C C . HIS A 1 114 ? 7.408 -12.910 -9.251 1.00 64.19 114 HIS A C 1
ATOM 882 O O . HIS A 1 114 ? 7.229 -12.133 -10.170 1.00 64.19 114 HIS A O 1
ATOM 888 N N . SER A 1 115 ? 7.655 -12.475 -8.002 1.00 74.75 115 SER A N 1
ATOM 889 C CA . SER A 1 115 ? 7.830 -11.034 -7.718 1.00 74.75 115 SER A CA 1
ATOM 890 C C . SER A 1 115 ? 9.033 -10.473 -8.480 1.00 74.75 115 SER A C 1
ATOM 892 O O . SER A 1 115 ? 10.025 -11.170 -8.687 1.00 74.75 115 SER A O 1
ATOM 894 N N . SER A 1 116 ? 8.980 -9.196 -8.859 1.00 78.75 116 SER A N 1
ATOM 895 C CA . SER A 1 116 ? 10.113 -8.511 -9.482 1.00 78.75 116 SER A CA 1
ATOM 896 C C . SER A 1 116 ? 11.265 -8.270 -8.504 1.00 78.75 116 SER A C 1
ATOM 898 O O . SER A 1 116 ? 12.366 -7.957 -8.943 1.00 78.75 116 SER A O 1
ATOM 900 N N . ALA A 1 117 ? 11.007 -8.367 -7.196 1.00 83.25 117 ALA A N 1
ATOM 901 C CA . ALA A 1 117 ? 11.991 -8.162 -6.136 1.00 83.25 117 ALA A CA 1
ATOM 902 C C . ALA A 1 117 ? 11.627 -8.985 -4.881 1.00 83.25 117 ALA A C 1
ATOM 904 O O . ALA A 1 117 ? 11.060 -8.437 -3.934 1.00 83.25 117 ALA A O 1
ATOM 905 N N . PRO A 1 118 ? 11.874 -10.309 -4.882 1.00 81.19 118 PRO A N 1
ATOM 906 C CA . PRO A 1 118 ? 11.513 -11.185 -3.767 1.00 81.19 118 PRO A CA 1
ATOM 907 C C . PRO A 1 118 ? 12.302 -10.867 -2.489 1.00 81.19 118 PRO A C 1
ATOM 909 O O . PRO A 1 118 ? 11.680 -10.698 -1.450 1.00 81.19 118 PRO A O 1
ATOM 912 N N . ASP A 1 119 ? 13.623 -10.683 -2.572 1.00 84.88 119 ASP A N 1
ATOM 913 C CA . ASP A 1 119 ? 14.466 -10.444 -1.386 1.00 84.88 119 ASP A CA 1
ATOM 914 C C . ASP A 1 119 ? 14.117 -9.120 -0.687 1.00 84.88 119 ASP A C 1
ATOM 916 O O . ASP A 1 119 ? 14.026 -9.053 0.535 1.00 84.88 119 ASP A O 1
ATOM 920 N N . TRP A 1 120 ? 13.838 -8.073 -1.472 1.00 89.06 120 TRP A N 1
ATOM 921 C CA . TRP A 1 120 ? 13.369 -6.794 -0.938 1.00 89.06 120 TRP A CA 1
ATOM 922 C C . TRP A 1 120 ? 12.023 -6.944 -0.226 1.00 89.06 120 TRP A C 1
ATOM 924 O O . TRP A 1 120 ? 11.814 -6.372 0.836 1.00 89.06 120 TRP A O 1
ATOM 934 N N . LEU A 1 121 ? 11.100 -7.726 -0.793 1.00 87.50 121 LEU A N 1
ATOM 935 C CA . LEU A 1 121 ? 9.800 -7.962 -0.173 1.00 87.50 121 LEU A CA 1
ATOM 936 C C . LEU A 1 121 ? 9.928 -8.771 1.131 1.00 87.50 121 LEU A C 1
ATOM 938 O O . LEU A 1 121 ? 9.222 -8.468 2.091 1.00 87.50 121 LEU A O 1
ATOM 942 N N . ASP A 1 122 ? 10.834 -9.749 1.184 1.00 86.44 122 ASP A N 1
ATOM 943 C CA . ASP A 1 122 ? 11.132 -10.513 2.401 1.00 86.44 122 ASP A CA 1
ATOM 944 C C . ASP A 1 122 ? 11.698 -9.608 3.508 1.00 86.44 122 ASP A C 1
ATOM 946 O O . ASP A 1 122 ? 11.276 -9.710 4.660 1.00 86.44 122 ASP A O 1
ATOM 950 N N . GLU A 1 123 ? 12.592 -8.676 3.162 1.00 88.62 123 GLU A N 1
ATOM 951 C CA . GLU A 1 123 ? 13.087 -7.646 4.085 1.00 88.62 123 GLU A CA 1
ATOM 952 C C . GLU A 1 123 ? 11.951 -6.739 4.571 1.00 88.62 123 GLU A C 1
ATOM 954 O O . GLU A 1 123 ? 11.824 -6.486 5.771 1.00 88.62 123 GLU A O 1
ATOM 959 N N . GLN A 1 124 ? 11.081 -6.285 3.663 1.00 91.44 124 GLN A N 1
ATOM 960 C CA . GLN A 1 124 ? 9.929 -5.471 4.039 1.00 91.44 124 GLN A CA 1
ATOM 961 C C . GLN A 1 124 ? 9.021 -6.203 5.025 1.00 91.44 124 GLN A C 1
ATOM 963 O O . GLN A 1 124 ? 8.652 -5.605 6.025 1.00 91.44 124 GLN A O 1
ATOM 968 N N . PHE A 1 125 ? 8.718 -7.492 4.830 1.00 89.12 125 PHE A N 1
ATOM 969 C CA . PHE A 1 125 ? 7.906 -8.272 5.778 1.00 89.12 125 PHE A CA 1
ATOM 970 C C . PHE A 1 125 ? 8.489 -8.353 7.195 1.00 89.12 125 PHE A C 1
ATOM 972 O O . PHE A 1 125 ? 7.736 -8.579 8.142 1.00 89.12 125 PHE A O 1
ATOM 979 N N . GLN A 1 126 ? 9.803 -8.185 7.344 1.00 88.50 126 GLN A N 1
ATOM 980 C CA . GLN A 1 12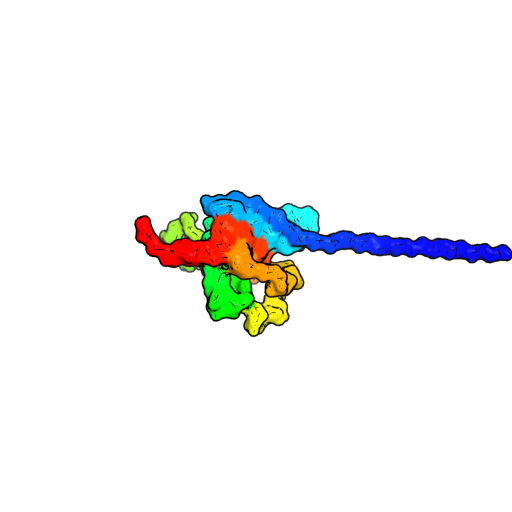6 ? 10.485 -8.189 8.638 1.00 88.50 126 GLN A CA 1
ATOM 981 C C . GLN A 1 126 ? 10.546 -6.805 9.291 1.00 88.50 126 GLN A C 1
ATOM 983 O O . GLN A 1 126 ? 10.763 -6.727 10.498 1.00 88.50 126 GLN A O 1
ATOM 988 N N . THR A 1 127 ? 10.407 -5.732 8.509 1.00 90.00 127 THR A N 1
ATOM 989 C CA . THR A 1 127 ? 10.778 -4.371 8.933 1.00 90.00 127 THR A CA 1
ATOM 990 C C . THR A 1 127 ? 9.638 -3.363 8.885 1.00 90.00 127 THR A C 1
ATOM 992 O O . THR A 1 127 ? 9.714 -2.353 9.579 1.00 90.00 127 THR A O 1
ATOM 995 N N . TYR A 1 128 ? 8.593 -3.599 8.088 1.00 92.38 128 TYR A N 1
ATOM 996 C CA . TYR A 1 128 ? 7.492 -2.648 7.972 1.00 92.38 128 TYR A CA 1
ATOM 997 C C . TYR A 1 128 ? 6.613 -2.630 9.228 1.00 92.38 128 TYR A C 1
ATOM 999 O O . TYR A 1 128 ? 6.360 -3.665 9.846 1.00 92.38 128 TYR A O 1
ATOM 1007 N N . GLU A 1 129 ? 6.072 -1.454 9.543 1.00 95.81 129 GLU A N 1
ATOM 1008 C CA . GLU A 1 129 ? 5.160 -1.247 10.666 1.00 95.81 129 GLU A CA 1
ATOM 1009 C C . GLU A 1 129 ? 3.705 -1.139 10.167 1.00 95.81 129 GLU A C 1
ATOM 1011 O O . GLU A 1 129 ? 3.331 -0.127 9.567 1.00 95.81 129 GLU A O 1
ATOM 1016 N N . PRO A 1 130 ? 2.829 -2.137 10.419 1.00 94.75 130 PRO A N 1
ATOM 1017 C CA . PRO A 1 130 ? 1.448 -2.146 9.914 1.00 94.75 130 PRO A CA 1
ATOM 1018 C C . PRO A 1 130 ? 0.552 -1.025 10.459 1.00 94.75 130 PRO A C 1
ATOM 1020 O O . PRO A 1 130 ? -0.563 -0.828 9.971 1.00 94.75 130 PRO A O 1
ATOM 1023 N N . LEU A 1 131 ? 0.996 -0.345 11.521 1.00 96.88 131 LEU A N 1
ATOM 1024 C CA . LEU A 1 131 ? 0.320 0.819 12.095 1.00 96.88 131 LEU A CA 1
ATOM 1025 C C . LEU A 1 131 ? 0.641 2.115 11.346 1.00 96.88 131 LEU A C 1
ATOM 1027 O O . LEU A 1 131 ? -0.096 3.084 11.494 1.00 96.88 131 LEU A O 1
ATOM 1031 N N . GLU A 1 132 ? 1.702 2.126 10.542 1.00 97.12 132 GLU A N 1
ATOM 1032 C CA . GLU A 1 132 ? 2.208 3.318 9.855 1.00 97.12 132 GLU A CA 1
ATOM 1033 C C . GLU A 1 132 ? 2.140 3.175 8.330 1.00 97.12 132 GLU A C 1
ATOM 1035 O O . GLU A 1 132 ? 1.895 4.151 7.618 1.00 97.12 132 GLU A O 1
ATOM 1040 N N . ALA A 1 133 ? 2.295 1.952 7.823 1.00 96.75 133 ALA A N 1
ATOM 1041 C CA . ALA A 1 133 ? 2.445 1.672 6.406 1.00 96.75 133 ALA A CA 1
ATOM 1042 C C . ALA A 1 133 ? 1.690 0.413 5.955 1.00 96.75 133 ALA A C 1
ATOM 1044 O O . ALA A 1 133 ? 1.219 -0.406 6.747 1.00 96.75 133 ALA A O 1
ATOM 1045 N N . GLY A 1 134 ? 1.597 0.248 4.637 1.00 96.12 134 GLY A N 1
ATOM 1046 C CA . GLY A 1 134 ? 1.114 -0.961 3.985 1.00 96.12 134 GLY A CA 1
ATOM 1047 C C . GLY A 1 134 ? 2.119 -1.501 2.972 1.00 96.12 134 GLY A C 1
ATOM 1048 O O . GLY A 1 134 ? 2.854 -0.745 2.333 1.00 96.12 134 GLY A O 1
ATOM 1049 N N . LEU A 1 135 ? 2.102 -2.822 2.792 1.00 95.69 135 LEU A N 1
ATOM 1050 C CA . LEU A 1 135 ? 2.770 -3.500 1.684 1.00 95.69 135 LEU A CA 1
ATOM 1051 C C . LEU A 1 135 ? 1.753 -3.813 0.588 1.00 95.69 135 LEU A C 1
ATOM 1053 O O . LEU A 1 135 ? 0.653 -4.294 0.872 1.00 95.69 135 LEU A O 1
ATOM 1057 N N . PHE A 1 136 ? 2.131 -3.571 -0.664 1.00 94.94 136 PHE A N 1
ATOM 1058 C CA . PHE A 1 136 ? 1.261 -3.687 -1.831 1.00 94.94 136 PHE A CA 1
ATOM 1059 C C . PHE A 1 136 ? 1.937 -4.504 -2.929 1.00 94.94 136 PHE A C 1
ATOM 1061 O O . PHE A 1 136 ? 3.105 -4.279 -3.225 1.00 94.94 136 PHE A O 1
ATOM 1068 N N . LEU A 1 137 ? 1.215 -5.431 -3.559 1.00 91.94 137 LEU A N 1
ATOM 1069 C CA . LEU A 1 137 ? 1.695 -6.205 -4.707 1.00 91.94 137 LEU A CA 1
ATOM 1070 C C . LEU A 1 137 ? 0.785 -5.975 -5.904 1.00 91.94 137 LEU A C 1
ATOM 1072 O O . LEU A 1 137 ? -0.344 -6.460 -5.919 1.00 91.94 137 LEU A O 1
ATOM 1076 N N . PHE A 1 138 ? 1.285 -5.305 -6.936 1.00 90.88 138 PHE A N 1
ATOM 1077 C CA . PHE A 1 138 ? 0.564 -5.201 -8.199 1.00 90.88 138 PHE A CA 1
ATOM 1078 C C . PHE A 1 138 ? 0.839 -6.432 -9.043 1.00 90.88 138 PHE A C 1
ATOM 1080 O O . PHE A 1 138 ? 1.977 -6.675 -9.451 1.00 90.88 138 PHE A O 1
ATOM 1087 N N . ARG A 1 139 ? -0.207 -7.199 -9.333 1.00 85.00 139 ARG A N 1
ATOM 1088 C CA . ARG A 1 139 ? -0.152 -8.272 -10.321 1.00 85.00 139 ARG A CA 1
ATOM 1089 C C . ARG A 1 139 ? -0.527 -7.692 -11.673 1.00 85.00 139 ARG A C 1
ATOM 1091 O O . ARG A 1 139 ? -1.542 -7.007 -11.797 1.00 85.00 139 ARG A O 1
ATOM 1098 N N . SER A 1 140 ? 0.253 -8.007 -12.704 1.00 68.94 140 SER A N 1
ATOM 1099 C CA . SER A 1 140 ? -0.278 -7.887 -14.057 1.00 68.94 140 SER A CA 1
ATOM 1100 C C . SER A 1 140 ? -1.457 -8.851 -14.145 1.00 68.94 140 SER A C 1
ATOM 1102 O O . SER A 1 140 ? -1.258 -10.062 -14.042 1.00 68.94 140 SER A O 1
ATOM 1104 N N . GLY A 1 141 ? -2.672 -8.314 -14.281 1.00 60.25 141 GLY A N 1
ATOM 1105 C CA . GLY A 1 141 ? -3.839 -9.132 -14.589 1.00 60.25 141 GLY A CA 1
ATOM 1106 C C . GLY A 1 141 ? -3.571 -9.957 -15.848 1.00 60.25 141 GLY A C 1
ATOM 1107 O O . GLY A 1 141 ? -2.666 -9.639 -16.631 1.00 60.25 141 GLY A O 1
ATOM 1108 N N . ALA A 1 142 ? -4.344 -11.025 -16.044 1.00 53.03 142 ALA A N 1
ATOM 1109 C CA . ALA A 1 142 ? -4.466 -11.648 -17.355 1.00 53.03 142 ALA A CA 1
ATOM 1110 C C . ALA A 1 142 ? -5.036 -10.587 -18.303 1.00 53.03 142 ALA A C 1
ATOM 1112 O O . ALA A 1 142 ? -6.242 -10.392 -18.409 1.00 53.03 142 ALA A O 1
ATOM 1113 N N . ASP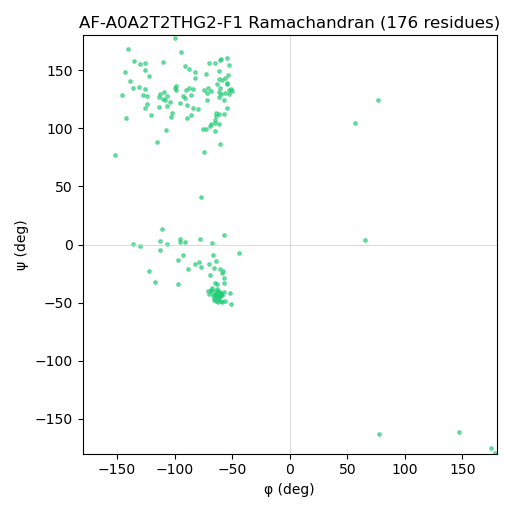 A 1 143 ? -4.138 -9.798 -18.872 1.00 53.47 143 ASP A N 1
ATOM 1114 C CA . ASP A 1 143 ? -4.457 -8.712 -19.767 1.00 53.47 143 ASP A CA 1
ATOM 1115 C C . ASP A 1 143 ? -5.073 -9.374 -21.000 1.00 53.47 143 ASP A C 1
ATOM 1117 O O . ASP A 1 143 ? -4.392 -10.080 -21.740 1.00 53.47 143 ASP A O 1
ATOM 1121 N N . ALA A 1 144 ? -6.398 -9.280 -21.125 1.00 51.66 144 ALA A N 1
ATOM 1122 C CA . ALA A 1 144 ? -7.157 -9.971 -22.166 1.00 51.66 144 ALA A CA 1
ATOM 1123 C C . ALA A 1 144 ? -6.718 -9.531 -23.575 1.00 51.66 144 ALA A C 1
ATOM 1125 O O . ALA A 1 144 ? -6.890 -10.275 -24.537 1.00 51.66 144 ALA A O 1
ATOM 1126 N N . ASP A 1 145 ? -6.089 -8.356 -23.665 1.00 53.25 145 ASP A N 1
ATOM 1127 C CA . ASP A 1 145 ? -5.528 -7.772 -24.882 1.00 53.25 145 ASP A CA 1
ATOM 1128 C C . ASP A 1 145 ? -4.054 -8.153 -25.105 1.00 53.25 145 ASP A C 1
ATOM 1130 O O . ASP A 1 145 ? -3.410 -7.712 -26.063 1.00 53.25 145 ASP A O 1
ATOM 1134 N N . ARG A 1 146 ? -3.482 -8.974 -24.220 1.00 60.03 146 ARG A N 1
ATOM 1135 C CA . ARG A 1 146 ? -2.085 -9.375 -24.292 1.00 60.03 146 ARG A CA 1
ATOM 1136 C C . ARG A 1 146 ? -1.909 -10.555 -25.245 1.00 60.03 146 ARG A C 1
ATOM 1138 O O . ARG A 1 146 ? -2.623 -11.551 -25.124 1.00 60.03 146 ARG A O 1
ATOM 1145 N N . PRO A 1 147 ? -0.909 -10.506 -26.143 1.00 60.41 147 PRO A N 1
ATOM 1146 C CA . PRO A 1 147 ? -0.568 -11.651 -26.972 1.00 60.41 147 PRO A CA 1
ATOM 1147 C C . PRO A 1 147 ? -0.293 -12.886 -26.099 1.00 60.41 147 PRO A C 1
ATOM 1149 O O . PRO A 1 147 ? 0.403 -12.749 -25.087 1.00 60.41 147 PRO A O 1
ATOM 1152 N N . PRO A 1 148 ? -0.770 -14.080 -26.491 1.00 61.44 148 PRO A N 1
ATOM 1153 C CA . PRO A 1 148 ? -0.584 -15.314 -25.722 1.00 61.44 148 PRO A CA 1
ATOM 1154 C C . PRO A 1 148 ? 0.897 -15.654 -25.475 1.00 61.44 148 PRO A C 1
ATOM 1156 O O . PRO A 1 148 ? 1.219 -16.305 -24.486 1.00 61.44 148 PRO A O 1
ATOM 1159 N N . ASP A 1 149 ? 1.796 -15.140 -26.319 1.00 66.81 149 ASP A N 1
ATOM 1160 C CA . ASP A 1 149 ? 3.243 -15.364 -26.241 1.00 66.81 149 ASP A CA 1
ATOM 1161 C C . ASP A 1 149 ? 4.005 -14.258 -25.489 1.00 66.81 149 ASP A C 1
ATOM 1163 O O . ASP A 1 149 ? 5.236 -14.279 -25.405 1.00 66.81 149 ASP A O 1
ATOM 1167 N N . ALA A 1 150 ? 3.316 -13.243 -24.957 1.00 63.81 150 ALA A N 1
ATOM 1168 C CA . ALA A 1 150 ? 3.993 -12.167 -24.249 1.00 63.81 150 ALA A CA 1
ATOM 1169 C C . ALA A 1 150 ? 4.528 -12.668 -22.891 1.00 63.81 150 ALA A C 1
ATOM 1171 O O . ALA A 1 150 ? 3.769 -13.232 -22.099 1.00 63.81 150 ALA A O 1
ATOM 1172 N N . PRO A 1 151 ? 5.806 -12.409 -22.557 1.00 63.44 151 PRO A N 1
ATOM 1173 C CA . PRO A 1 151 ? 6.426 -12.942 -21.346 1.00 63.44 151 PRO A CA 1
ATOM 1174 C C . PRO A 1 151 ? 5.683 -12.469 -20.098 1.00 63.44 151 PRO A C 1
ATOM 1176 O O . PRO A 1 151 ? 5.453 -11.268 -19.946 1.00 63.44 151 PRO A O 1
ATOM 1179 N N . HIS A 1 152 ? 5.316 -13.382 -19.194 1.00 65.75 152 HIS A N 1
ATOM 1180 C CA . HIS A 1 152 ? 4.616 -13.024 -17.957 1.00 65.75 152 HIS A CA 1
ATOM 1181 C C . HIS A 1 152 ? 5.397 -11.938 -17.209 1.00 65.75 152 HIS A C 1
ATOM 1183 O O . HIS A 1 152 ? 6.612 -12.041 -17.034 1.00 65.75 152 HIS A O 1
ATOM 1189 N N . ARG A 1 153 ? 4.708 -10.859 -16.820 1.00 74.06 153 ARG A N 1
ATOM 1190 C CA . ARG A 1 153 ? 5.362 -9.778 -16.082 1.00 74.06 153 ARG A CA 1
ATOM 1191 C C . ARG A 1 153 ? 5.336 -10.139 -14.603 1.00 74.06 153 ARG A C 1
ATOM 1193 O O . ARG A 1 153 ? 4.263 -10.473 -14.101 1.00 74.06 153 ARG A O 1
ATOM 1200 N N . PRO A 1 154 ? 6.486 -10.084 -13.924 1.00 80.31 154 PRO A N 1
ATOM 1201 C CA . PRO A 1 154 ? 6.539 -10.383 -12.508 1.00 80.31 154 PRO A CA 1
ATOM 1202 C C . PRO A 1 154 ? 5.705 -9.358 -11.718 1.00 80.31 154 PRO A C 1
ATOM 1204 O O . PRO A 1 154 ? 5.779 -8.165 -12.038 1.00 80.31 154 PRO A O 1
ATOM 1207 N N . PRO A 1 155 ? 4.916 -9.765 -10.701 1.00 85.81 155 PRO A N 1
ATOM 1208 C CA . PRO A 1 155 ? 4.246 -8.816 -9.826 1.00 85.81 155 PRO A CA 1
ATOM 1209 C C . PRO A 1 155 ? 5.224 -7.842 -9.166 1.00 85.81 155 PRO A C 1
ATOM 1211 O O . PRO A 1 155 ? 6.33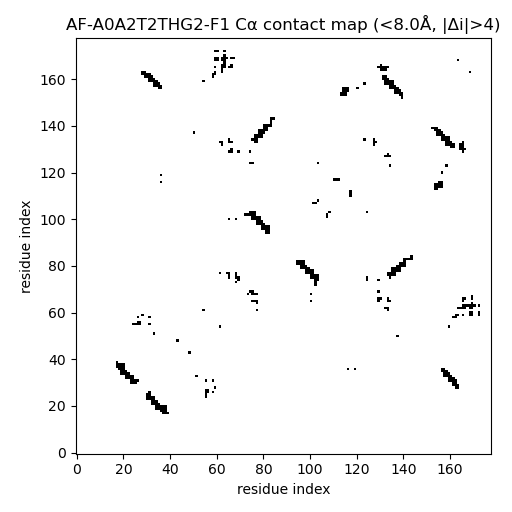7 -8.219 -8.803 1.00 85.81 155 PRO A O 1
ATOM 1214 N N . ARG A 1 156 ? 4.809 -6.586 -9.007 1.00 89.56 156 ARG A N 1
ATOM 1215 C CA . ARG A 1 156 ? 5.664 -5.504 -8.505 1.00 89.56 156 ARG A CA 1
ATOM 1216 C C . ARG A 1 156 ? 5.274 -5.131 -7.077 1.00 89.56 156 ARG A C 1
ATOM 1218 O O . ARG A 1 156 ? 4.123 -4.733 -6.872 1.00 89.56 156 ARG A O 1
ATOM 1225 N N . PRO A 1 157 ? 6.186 -5.269 -6.103 1.00 92.06 157 PRO A N 1
ATOM 1226 C CA . PRO A 1 157 ? 5.903 -4.920 -4.725 1.00 92.06 157 PRO A CA 1
ATOM 1227 C C . PRO A 1 157 ? 6.206 -3.438 -4.452 1.00 92.06 157 PRO A C 1
ATOM 1229 O O . PRO A 1 157 ? 7.087 -2.850 -5.080 1.00 92.06 157 PRO A O 1
ATOM 1232 N N . TYR A 1 158 ? 5.483 -2.859 -3.499 1.00 95.31 158 TYR A N 1
ATOM 1233 C CA . TYR A 1 158 ? 5.661 -1.498 -3.002 1.00 95.31 158 TYR A CA 1
ATOM 1234 C C . TYR A 1 158 ? 5.408 -1.453 -1.499 1.00 95.31 158 TYR A C 1
ATOM 1236 O O . TYR A 1 158 ? 4.559 -2.175 -0.979 1.00 95.31 158 TYR A O 1
ATOM 1244 N N . HIS A 1 159 ? 6.109 -0.554 -0.828 1.00 96.88 159 HIS A N 1
ATOM 1245 C CA . HIS A 1 159 ? 5.852 -0.140 0.539 1.00 96.88 159 HIS A CA 1
ATOM 1246 C C . HIS A 1 159 ? 5.308 1.278 0.452 1.00 96.88 159 HIS A C 1
ATOM 1248 O O . HIS A 1 159 ? 5.878 2.102 -0.264 1.00 96.88 159 HIS A O 1
ATOM 1254 N N . ALA A 1 160 ? 4.203 1.569 1.128 1.00 97.19 160 ALA A N 1
ATOM 1255 C CA . ALA A 1 160 ? 3.676 2.922 1.147 1.00 97.19 160 ALA A CA 1
ATOM 1256 C C . ALA A 1 160 ? 3.171 3.325 2.527 1.00 97.19 160 ALA A C 1
ATOM 1258 O O . ALA A 1 160 ? 2.531 2.535 3.219 1.00 97.19 160 ALA A O 1
ATOM 1259 N N . ALA A 1 161 ? 3.445 4.576 2.878 1.00 97.25 161 ALA A N 1
ATOM 1260 C CA . ALA A 1 161 ? 2.998 5.252 4.086 1.00 97.25 161 ALA A CA 1
ATOM 1261 C C . ALA A 1 161 ? 2.379 6.597 3.697 1.00 97.25 161 ALA A C 1
ATOM 1263 O O . ALA A 1 161 ? 2.704 7.162 2.653 1.00 97.25 161 ALA A O 1
ATOM 1264 N N . GLY A 1 162 ? 1.486 7.142 4.512 1.00 94.75 162 GLY A N 1
ATOM 1265 C CA . GLY A 1 162 ? 0.848 8.409 4.179 1.00 94.75 162 GLY A CA 1
ATOM 1266 C C . GLY A 1 162 ? -0.228 8.829 5.162 1.00 94.75 162 GLY A C 1
ATOM 1267 O O . GLY A 1 162 ? -0.457 8.173 6.175 1.00 94.75 162 GLY A O 1
ATOM 1268 N N . THR A 1 163 ? -0.903 9.932 4.846 1.00 93.75 163 THR A N 1
ATOM 1269 C CA . THR A 1 163 ? -2.009 10.471 5.649 1.00 93.75 163 THR A CA 1
ATOM 1270 C C . THR A 1 163 ? -3.361 10.220 4.967 1.00 93.75 163 THR A C 1
ATOM 1272 O O . THR A 1 163 ? -3.533 10.599 3.803 1.00 93.75 163 THR A O 1
ATOM 1275 N N . PRO A 1 164 ? -4.355 9.634 5.661 1.00 94.56 164 PRO A N 1
ATOM 1276 C CA . PRO A 1 164 ? -4.319 9.152 7.049 1.00 94.56 164 PRO A CA 1
ATOM 1277 C C . PRO A 1 164 ? -3.441 7.904 7.228 1.00 94.56 164 PRO A C 1
ATOM 1279 O O . PRO A 1 164 ? -3.249 7.148 6.273 1.00 94.56 164 PRO A O 1
ATOM 1282 N N . ALA A 1 165 ? -2.946 7.688 8.451 1.00 96.31 165 ALA A N 1
ATOM 1283 C CA . ALA A 1 165 ? -2.266 6.447 8.813 1.00 96.31 165 ALA A CA 1
ATOM 1284 C C . ALA A 1 165 ? -3.252 5.257 8.757 1.00 96.31 165 ALA A C 1
ATOM 1286 O O . ALA A 1 165 ? -4.461 5.466 8.893 1.00 96.31 165 ALA A O 1
ATOM 1287 N N . PRO A 1 166 ? -2.786 4.006 8.576 1.00 97.19 166 PRO A N 1
ATOM 1288 C CA . PRO A 1 166 ? -3.667 2.849 8.386 1.00 97.19 166 PRO A CA 1
ATOM 1289 C C . PRO A 1 166 ? -4.786 2.652 9.438 1.00 97.19 166 PRO A C 1
ATOM 1291 O O . PRO A 1 166 ? -5.917 2.366 9.027 1.00 97.19 166 PRO A O 1
ATOM 1294 N N . PRO A 1 167 ? -4.557 2.839 10.757 1.00 97.50 167 PRO A N 1
ATOM 1295 C CA . PRO A 1 167 ? -5.628 2.783 11.756 1.00 97.50 167 PRO A CA 1
ATOM 1296 C C . PRO A 1 167 ? -6.693 3.866 11.560 1.00 97.50 167 PRO A C 1
ATOM 1298 O O . PRO A 1 167 ? -7.879 3.549 11.469 1.00 97.50 167 PRO A O 1
ATOM 1301 N N . ASP A 1 168 ? -6.267 5.119 11.393 1.00 96.62 168 ASP A N 1
ATOM 1302 C CA . ASP A 1 168 ? -7.165 6.258 11.182 1.00 96.62 168 ASP A CA 1
ATOM 1303 C C . ASP A 1 168 ? -7.962 6.103 9.884 1.00 96.62 168 ASP A C 1
ATOM 1305 O O . ASP A 1 168 ? -9.151 6.413 9.822 1.00 96.62 168 ASP A O 1
ATOM 1309 N N . ALA A 1 169 ? -7.320 5.578 8.840 1.00 95.06 169 ALA A N 1
ATOM 1310 C CA . ALA A 1 169 ? -7.951 5.294 7.563 1.00 95.06 169 ALA A CA 1
ATOM 1311 C C . ALA A 1 169 ? -9.092 4.274 7.715 1.00 95.06 169 ALA A C 1
ATOM 1313 O O . ALA A 1 169 ? -10.158 4.431 7.114 1.00 95.06 169 ALA A O 1
ATOM 1314 N N . LEU A 1 170 ? -8.890 3.235 8.535 1.00 95.44 170 LEU A N 1
ATOM 1315 C CA . LEU A 1 170 ? -9.924 2.243 8.822 1.00 95.44 170 LEU A CA 1
ATOM 1316 C C . LEU A 1 170 ? -11.077 2.835 9.636 1.00 95.44 170 LEU A C 1
ATOM 1318 O O . LEU A 1 170 ? -12.235 2.513 9.359 1.00 95.44 170 LEU A O 1
ATOM 1322 N N . ASP A 1 171 ? -10.778 3.687 10.611 1.00 94.94 171 ASP A N 1
ATOM 1323 C CA . ASP A 1 171 ? -11.801 4.356 11.414 1.00 94.94 171 ASP A CA 1
ATOM 1324 C C . ASP A 1 171 ? -12.640 5.312 10.557 1.00 94.94 171 ASP A C 1
ATOM 1326 O O . ASP A 1 171 ? -13.871 5.265 10.606 1.00 94.94 171 ASP A O 1
ATOM 1330 N N . GLN A 1 172 ? -12.004 6.088 9.674 1.00 92.56 172 GLN A N 1
ATOM 1331 C CA . GLN A 1 172 ? -12.691 6.932 8.690 1.00 92.56 172 GLN A CA 1
ATOM 1332 C C . GLN A 1 172 ? -13.562 6.113 7.732 1.00 92.56 172 GLN A C 1
ATOM 1334 O O . GLN A 1 172 ? -14.702 6.486 7.470 1.00 92.56 172 GLN A O 1
ATOM 1339 N N . ALA A 1 173 ? -13.068 4.972 7.240 1.00 89.25 173 ALA A N 1
ATOM 1340 C CA . ALA A 1 173 ? -13.827 4.098 6.343 1.00 89.25 173 ALA A CA 1
ATOM 1341 C C . ALA A 1 173 ? -15.054 3.449 7.012 1.00 89.25 173 ALA A C 1
ATOM 1343 O O . ALA A 1 173 ? -15.961 2.984 6.321 1.00 89.25 173 ALA A O 1
ATOM 1344 N N . ARG A 1 174 ? -15.075 3.380 8.348 1.00 88.88 174 ARG A N 1
ATOM 1345 C CA . ARG A 1 174 ? -16.183 2.836 9.147 1.00 88.88 174 ARG A CA 1
ATOM 1346 C C . ARG A 1 174 ? -17.134 3.901 9.675 1.00 88.88 174 ARG A C 1
ATOM 1348 O O . ARG A 1 174 ? -18.207 3.538 10.159 1.00 88.88 174 ARG A O 1
ATOM 1355 N N . ALA A 1 175 ? -16.752 5.175 9.619 1.00 81.12 175 ALA A N 1
ATOM 1356 C CA . ALA A 1 175 ? -17.615 6.257 10.051 1.00 81.12 175 ALA A CA 1
ATOM 1357 C C . ALA A 1 175 ? -18.896 6.263 9.191 1.00 81.12 175 ALA A C 1
ATOM 1359 O O . ALA A 1 175 ? -18.809 6.161 7.964 1.00 81.12 175 ALA A O 1
ATOM 1360 N N . PRO A 1 176 ? -20.091 6.343 9.803 1.00 61.53 176 PRO A N 1
ATOM 1361 C CA . PRO A 1 176 ? -21.321 6.496 9.041 1.00 61.53 176 PRO A CA 1
ATOM 1362 C C . PRO A 1 176 ? -21.243 7.781 8.209 1.00 61.53 176 PRO A C 1
ATOM 1364 O O . PRO A 1 176 ? -20.712 8.791 8.673 1.00 61.53 176 PRO A O 1
ATOM 1367 N N . PHE A 1 177 ? -21.761 7.736 6.979 1.00 57.03 177 PHE A N 1
ATOM 1368 C CA . PHE A 1 177 ? -21.933 8.936 6.162 1.00 57.03 177 PHE A CA 1
ATOM 1369 C C . PHE A 1 177 ? -22.803 9.929 6.949 1.00 57.03 177 PHE A C 1
ATOM 1371 O O . PHE A 1 177 ? -23.968 9.629 7.211 1.00 57.03 177 PHE A O 1
ATOM 1378 N N . ASN A 1 178 ? -22.217 11.053 7.368 1.00 42.88 178 ASN A N 1
ATOM 1379 C CA . ASN A 1 178 ? -22.953 12.193 7.922 1.00 42.88 178 ASN A CA 1
ATOM 1380 C C . ASN A 1 178 ? -23.543 13.035 6.792 1.00 42.88 178 ASN A C 1
ATOM 1382 O O . ASN A 1 178 ? -22.807 13.275 5.806 1.00 42.88 178 ASN A O 1
#

pLDDT: mean 77.45, std 18.9, range [30.03, 97.5]

Secondary structure (DSSP, 8-state):
-------------PPPPPPPEEEEEEETTEEEEEEE---TT-PPPHHHHHHHHHHHHTHHHHHHHHHHHHHHHSSEEEEEEEPP---TTS-TT---EEEEEEETTSTT-S--TT-S-HHHHHHHHHH--TTTEEEEEEE----TTS-TTSPPPPPEEEEEEESS-HHHHHHHHHS---

Nearest PDB structures (foldseek):
  6nxj-assembly1_A  TM=4.321E-01  e=4.317E+00  Vibrio cholerae
  6nxi-assembly1_A  TM=4.456E-01  e=5.504E+00  Vibrio cholerae
  3i4s-assembly1_B  TM=2.852E-01  e=5.849E+00  Bradyrhizobium japonicum

Radius of gyration: 20.88 Å; Cα contacts (8 Å, |Δi|>4): 264; chains: 1; bounding box: 93×36×39 Å